Protein 1SFS (pdb70)

Solvent-accessible surface area: 9416 Å² total; per-residue (Å²): 79,47,6,0,0,3,3,48,76,39,1,63,70,129,9,3,50,18,0,109,79,83,14,12,80,0,71,0,1,0,0,33,4,14,114,14,104,158,88,5,73,11,11,72,140,110,1,6,103,69,1,110,114,35,64,4,63,0,0,2,4,8,10,29,22,158,92,0,50,20,85,67,82,0,47,83,5,0,143,56,0,19,100,37,0,157,144,14,29,5,54,132,102,32,0,0,0,0,12,2,57,54,172,19,43,10,47,7,42,1,0,19,0,0,5,80,20,0,151,108,36,18,8,39,3,0,0,15,0,9,12,88,120,56,74,4,15,77,6,0,25,77,2,14,99,186,52,91,84,0,6,73,42,0,0,0,2,0,2,8,67,103,92,26,42,38,94,53,178,135,30,40,174,53,79,27,22,56,7,116,43,70,33,31,23,19,0,1,6,0,0,94,105,9,165,90,2,77,3,22,0,0,6,0,30,177,126,0,44,106,52,0,54

B-factor: mean 16.83, std 9.06, range [6.14, 65.05]

Secondary structure (DSSP, 8-state):
-EEEEE-SS---HHHHHHHHHHT---SEEEEESS-BTTTBPBP-HHHHHHHHHTT-EEEEEE---S-B--HHHHHHHHHHHHHHHHHTTPPSS-EEEEE--TTS-B-HHHHHHHHHHHHHHTPEEEEEE-TTSTTHHHHHHHHHHH-THHHHH-EEEE---------GGGPPPP-----SS--EEEEEEEE---SSSS-EEEEE-GGGGGG--

Radius of gyration: 15.87 Å; Cα contacts (8 Å, |Δi|>4): 544; chains: 1; bounding box: 36×38×38 Å

CATH classification: 3.20.20.80

Nearest PDB structures (foldseek):
  1sfs-assembly1_A  TM=1.005E+00  e=4.641E-44  Geobacillus stearothermophilus
  4jx6-assembly3_D  TM=6.250E-01  e=1.375E-02  Rhizobium etli CFN 42
  4m6v-assembly1_C  TM=6.343E-01  e=4.233E-02  Rhizobium etli CFN 42
  3tw6-assembly1_A-2  TM=6.200E-01  e=6.636E-02  Rhizobium etli CFN 42
  5vz0-assembly1_D  TM=6.104E-01  e=7.854E-02  Lactococcus lactis

Foldseek 3Di:
DAKAWEFQEFDDVVQQVLCCPVFHHHQEYEAELPDDPPTHHHDALVSCVVQVVSNHFYAYEYEPDQAQDDQVVLLVSLVVQLVSCVNSPPDALAEYEYEDEQPHHHALNSLLNNQVNCVVVRYFYEYEYAQPGHDPLVRQVVNCVVPVVSQVGYEYAHADDAPADHGPVPDDDDDGDDRPDRHHHFKYQRHAQDPRHRITMMDGDPVNPSNTD

Organism: Geobacillus stearothermophilus (NCBI:txid1422)

InterPro domains:
  IPR015020 Rv2525c-like, glycoside hydrolase-like domain [PF08924] (54-192)
  IPR017853 Glycoside hydrolase superfamily [SSF51445] (29-238)

Structure (mmCIF, N/CA/C/O backbone):
data_1SFS
#
_entry.id   1SFS
#
_cell.length_a   41.319
_cell.length_b   70.090
_cell.length_c   74.157
_cell.angle_alpha   90.00
_cell.angle_beta   90.00
_cell.angle_gamma   90.00
#
_symmetry.space_group_name_H-M   'P 21 21 21'
#
loop_
_entity.id
_entity.type
_entity.pdbx_description
1 polymer 'Hypothetical protein'
2 non-polymer 'PHOSPHATE ION'
3 water water
#
loop_
_atom_site.group_PDB
_atom_site.id
_atom_site.type_symbol
_atom_site.label_atom_id
_atom_site.label_alt_id
_atom_site.label_comp_id
_atom_site.label_asym_id
_atom_site.label_entity_id
_atom_site.label_seq_id
_atom_site.pdbx_PDB_ins_code
_atom_site.Cartn_x
_atom_site.Cartn_y
_atom_site.Cartn_z
_atom_site.occupancy
_atom_site.B_iso_or_equiv
_atom_site.auth_seq_id
_atom_site.auth_comp_id
_atom_site.auth_asym_id
_atom_site.auth_atom_id
_atom_site.pdbx_PDB_model_num
ATOM 1 N N . GLY A 1 28 ? 43.382 33.607 22.850 1.00 38.80 4 GLY A N 1
ATOM 2 C CA . GLY A 1 28 ? 42.007 33.003 22.692 1.00 29.79 4 GLY A CA 1
ATOM 3 C C . GLY A 1 28 ? 41.580 32.259 23.942 1.00 26.90 4 GLY A C 1
ATOM 4 O O . GLY A 1 28 ? 42.345 31.575 24.609 1.00 33.84 4 GLY A O 1
ATOM 5 N N . ILE A 1 29 ? 40.335 32.347 24.328 1.00 18.22 5 ILE A N 1
ATOM 6 C CA . ILE A 1 29 ? 39.614 31.591 25.379 1.00 13.83 5 ILE A CA 1
ATOM 7 C C . ILE A 1 29 ? 39.127 30.340 24.708 1.00 10.18 5 ILE A C 1
ATOM 8 O O . ILE A 1 29 ? 38.617 30.393 23.603 1.00 12.22 5 ILE A O 1
ATOM 13 N N . TRP A 1 30 ? 39.196 29.196 25.341 1.00 9.96 6 TRP A N 1
ATOM 14 C CA . TRP A 1 30 ? 38.880 27.907 24.718 1.00 9.08 6 TRP A CA 1
ATOM 15 C C . TRP A 1 30 ? 37.520 27.420 25.129 1.00 8.83 6 TRP A C 1
ATOM 16 O O . TRP A 1 30 ? 37.115 27.570 26.298 1.00 9.66 6 TRP A O 1
ATOM 27 N N . GLY A 1 31 ? 36.831 26.801 24.188 1.00 7.84 7 GLY A N 1
ATOM 28 C CA . GLY A 1 31 ? 35.535 26.200 24.460 1.00 8.09 7 GLY A CA 1
ATOM 29 C C . GLY A 1 31 ? 35.185 25.157 23.439 1.00 7.48 7 GLY A C 1
ATOM 30 O O . GLY A 1 31 ? 36.015 24.767 22.631 1.00 8.48 7 GLY A O 1
ATOM 31 N N . VAL A 1 32 ? 33.941 24.671 23.548 1.00 7.46 8 VAL A N 1
ATOM 32 C CA . VAL A 1 32 ? 33.506 23.565 22.718 1.00 7.37 8 VAL A CA 1
ATOM 33 C C . VAL A 1 32 ? 32.084 23.825 22.230 1.00 6.87 8 VAL A C 1
ATOM 34 O O . VAL A 1 32 ? 31.472 24.826 22.604 1.00 7.55 8 VAL A O 1
ATOM 38 N N . ASP A 1 33 ? 31.558 22.955 21.398 1.00 7.08 9 ASP A N 1
ATOM 39 C CA . ASP A 1 33 ? 30.145 22.963 21.060 1.00 7.04 9 ASP A CA 1
ATOM 40 C C . ASP A 1 33 ? 29.730 21.497 20.814 1.00 7.40 9 ASP A C 1
ATOM 41 O O . ASP A 1 33 ? 30.572 20.651 20.493 1.00 8.46 9 ASP A O 1
ATOM 46 N N . SER A 1 34 ? 28.437 21.234 20.947 1.00 7.29 10 SER A N 1
ATOM 47 C CA . SER A 1 34 ? 27.936 19.897 20.693 1.00 7.87 10 SER A CA 1
ATOM 48 C C . SER A 1 34 ? 26.486 19.919 20.255 1.00 7.44 10 SER A C 1
ATOM 49 O O . SER A 1 34 ? 25.667 20.695 20.733 1.00 7.95 10 SER A O 1
ATOM 52 N N . ALA A 1 35 ? 26.165 18.960 19.383 1.00 8.48 11 ALA A N 1
ATOM 53 C CA . ALA A 1 35 ? 24.799 18.701 18.995 1.00 8.84 11 ALA A CA 1
ATOM 54 C C . ALA A 1 35 ? 23.951 18.177 20.152 1.00 8.65 11 ALA A C 1
ATOM 55 O O . ALA A 1 35 ? 22.783 18.468 20.263 1.00 10.73 11 ALA A O 1
ATOM 57 N N . GLN A 1 36 ? 24.575 17.380 21.021 1.00 9.98 12 GLN A N 1
ATOM 58 C CA . GLN A 1 36 ? 23.840 16.740 22.117 1.00 10.67 12 GLN A CA 1
ATOM 59 C C . GLN A 1 36 ? 23.922 17.583 23.390 1.00 10.17 12 GLN A C 1
ATOM 60 O O . GLN A 1 36 ? 24.766 18.447 23.595 1.00 10.08 12 GLN A O 1
ATOM 66 N N . VAL A 1 37 ? 22.969 17.282 24.285 1.00 10.49 13 VAL A N 1
ATOM 67 C CA . VAL A 1 37 ? 22.860 17.878 25.604 1.00 10.22 13 VAL A CA 1
ATOM 68 C C . VAL A 1 37 ? 24.140 17.707 26.422 1.00 10.23 13 VAL A C 1
ATOM 69 O O . VAL A 1 37 ? 24.743 16.603 26.441 1.00 11.53 13 VAL A O 1
ATOM 73 N N . VAL A 1 38 ? 24.466 18.757 27.152 1.00 10.16 14 VAL A N 1
ATOM 74 C CA . VAL A 1 38 ? 25.568 18.682 28.106 1.00 10.21 14 VAL A CA 1
ATOM 75 C C . VAL A 1 38 ? 25.050 18.013 29.363 1.00 11.14 14 VAL A C 1
ATOM 76 O O . VAL A 1 38 ? 24.507 18.673 30.231 1.00 15.77 14 VAL A O 1
ATOM 80 N N . THR A 1 39 ? 25.249 16.747 29.499 1.00 9.82 15 THR A N 1
ATOM 81 C CA . THR A 1 39 ? 25.068 16.024 30.749 1.00 9.54 15 THR A CA 1
ATOM 82 C C . THR A 1 39 ? 26.325 16.167 31.560 1.00 9.57 15 THR A C 1
ATOM 83 O O . THR A 1 39 ? 27.394 16.559 31.072 1.00 10.12 15 THR A O 1
ATOM 87 N N . ASP A 1 40 ? 26.249 15.792 32.836 1.00 10.35 16 ASP A N 1
ATOM 88 C CA . ASP A 1 40 ? 27.474 15.780 33.639 1.00 10.84 16 ASP A CA 1
ATOM 89 C C . ASP A 1 40 ? 28.506 14.863 33.042 1.00 10.13 16 ASP A C 1
ATOM 90 O O . ASP A 1 40 ? 29.697 15.169 33.021 1.00 11.46 16 ASP A O 1
ATOM 95 N N A GLN A 1 41 ? 28.126 13.692 32.502 0.39 9.92 17 GLN A N 1
ATOM 96 N N B GLN A 1 41 ? 28.034 13.723 32.516 0.61 9.80 17 GLN A N 1
ATOM 97 C CA A GLN A 1 41 ? 29.171 12.847 31.903 0.39 10.25 17 GLN A CA 1
ATOM 98 C CA B GLN A 1 41 ? 28.943 12.762 31.864 0.61 10.14 17 GLN A CA 1
ATOM 99 C C A GLN A 1 41 ? 29.824 13.500 30.690 0.39 10.27 17 GLN A C 1
ATOM 100 C C B GLN A 1 41 ? 29.699 13.395 30.701 0.61 10.23 17 GLN A C 1
ATOM 101 O O A GLN A 1 41 ? 31.039 13.399 30.513 0.39 11.42 17 GLN A O 1
ATOM 102 O O B GLN A 1 41 ? 30.922 13.216 30.639 0.61 11.46 17 GLN A O 1
ATOM 113 N N . LEU A 1 42 ? 29.028 14.145 29.840 1.00 9.88 18 LEU A N 1
ATOM 114 C CA . LEU A 1 42 ? 29.689 14.758 28.697 1.00 10.01 18 LEU A CA 1
ATOM 115 C C . LEU A 1 42 ? 30.610 15.865 29.178 1.00 9.65 18 LEU A C 1
ATOM 116 O O . LEU A 1 42 ? 31.717 16.016 28.664 1.00 10.87 18 LEU A O 1
ATOM 121 N N . PHE A 1 43 ? 30.182 16.682 30.138 1.00 9.35 19 PHE A N 1
ATOM 122 C CA . PHE A 1 43 ? 31.076 17.723 30.690 1.00 9.79 19 PHE A CA 1
ATOM 123 C C . PHE A 1 43 ? 32.305 17.102 31.234 1.00 9.87 19 PHE A C 1
ATOM 124 O O . PHE A 1 43 ? 33.424 17.625 30.977 1.00 11.20 19 PHE A O 1
ATOM 132 N N . GLN A 1 44 ? 32.182 16.073 32.031 1.00 10.98 20 GLN A N 1
ATOM 133 C CA . GLN A 1 44 ? 33.392 15.456 32.616 1.00 12.64 20 GLN A CA 1
ATOM 134 C C . GLN A 1 44 ? 34.274 14.853 31.564 1.00 13.16 20 GLN A C 1
ATOM 135 O O . GLN A 1 44 ? 35.512 14.900 31.736 1.00 15.31 20 GLN A O 1
ATOM 141 N N . CYS A 1 45 ? 33.725 14.286 30.497 1.00 12.95 21 CYS A N 1
ATOM 142 C CA . CYS A 1 45 ? 34.548 13.802 29.388 1.00 14.37 21 CYS A CA 1
ATOM 143 C C . CYS A 1 45 ? 35.410 14.922 28.873 1.00 12.84 21 CYS A C 1
ATOM 144 O O . CYS A 1 45 ? 36.628 14.799 28.723 1.00 14.99 21 CYS A O 1
ATOM 147 N N . VAL A 1 46 ? 34.782 16.032 28.556 1.00 11.87 22 VAL A N 1
ATOM 148 C CA . VAL A 1 46 ? 35.545 17.165 28.024 1.00 11.68 22 VAL A CA 1
ATOM 149 C C . VAL A 1 46 ? 36.599 17.661 29.013 1.00 12.49 22 VAL A C 1
ATOM 150 O O . VAL A 1 46 ? 37.745 17.856 28.686 1.00 13.73 22 VAL A O 1
ATOM 154 N N . ARG A 1 47 ? 36.155 17.885 30.256 1.00 12.72 23 ARG A N 1
ATOM 155 C CA . ARG A 1 47 ? 36.974 18.490 31.299 1.00 14.40 23 ARG A CA 1
ATOM 156 C C . ARG A 1 47 ? 38.221 17.650 31.454 1.00 16.49 23 ARG A C 1
ATOM 157 O O . ARG A 1 47 ? 39.341 18.230 31.560 1.00 19.38 23 ARG A O 1
ATOM 165 N N . THR A 1 48 ? 38.145 16.347 31.488 1.00 17.81 24 THR A N 1
ATOM 166 C CA . THR A 1 48 ? 39.257 15.482 31.804 1.00 23.46 24 THR A CA 1
ATOM 167 C C . THR A 1 48 ? 40.024 15.050 30.555 1.00 22.52 24 THR A C 1
ATOM 168 O O . THR A 1 48 ? 41.235 14.756 30.635 1.00 27.46 24 THR A O 1
ATOM 172 N N A GLU A 1 49 ? 39.398 15.031 29.389 0.48 20.27 25 GLU A N 1
ATOM 173 N N B GLU A 1 49 ? 39.389 14.951 29.386 0.52 20.06 25 GLU A N 1
ATOM 174 C CA A GLU A 1 49 ? 40.161 14.535 28.232 0.48 20.18 25 GLU A CA 1
ATOM 175 C CA B GLU A 1 49 ? 40.025 14.494 28.161 0.52 20.00 25 GLU A CA 1
ATOM 176 C C A GLU A 1 49 ? 40.621 15.660 27.313 0.48 18.67 25 GLU A C 1
ATOM 177 C C B GLU A 1 49 ? 40.522 15.620 27.232 0.52 18.35 25 GLU A C 1
ATOM 178 O O A GLU A 1 49 ? 41.604 15.548 26.550 0.48 23.24 25 GLU A O 1
ATOM 179 O O B GLU A 1 49 ? 41.403 15.343 26.386 0.52 19.45 25 GLU A O 1
ATOM 190 N N . LEU A 1 50 ? 39.968 16.811 27.352 1.00 15.23 26 LEU A N 1
ATOM 191 C CA . LEU A 1 50 ? 40.328 17.905 26.434 1.00 13.97 26 LEU A CA 1
ATOM 192 C C . LEU A 1 50 ? 40.737 19.143 27.191 1.00 13.08 26 LEU A C 1
ATOM 193 O O . LEU A 1 50 ? 41.771 19.758 26.820 1.00 13.82 26 LEU A O 1
ATOM 198 N N . GLY A 1 51 ? 39.985 19.582 28.153 1.00 13.32 27 GLY A N 1
ATOM 199 C CA . GLY A 1 51 ? 40.273 20.784 28.841 1.00 13.21 27 GLY A CA 1
ATOM 200 C C . GLY A 1 51 ? 39.015 21.392 29.452 1.00 11.80 27 GLY A C 1
ATOM 201 O O . GLY A 1 51 ? 37.930 20.858 29.361 1.00 13.19 27 GLY A O 1
ATOM 202 N N . TYR A 1 52 ? 39.176 22.536 30.094 1.00 12.48 28 TYR A N 1
ATOM 203 C CA . TYR A 1 52 ? 38.062 23.147 30.793 1.00 11.57 28 TYR A CA 1
ATOM 204 C C . TYR A 1 52 ? 37.402 24.176 29.874 1.00 10.68 28 TYR A C 1
ATOM 205 O O . TYR A 1 52 ? 37.990 25.215 29.607 1.00 12.24 28 TYR A O 1
ATOM 214 N N . PRO A 1 53 ? 36.206 23.908 29.356 1.00 10.55 29 PRO A N 1
ATOM 215 C CA . PRO A 1 53 ? 35.635 24.857 28.391 1.00 9.87 29 PRO A CA 1
ATOM 216 C C . PRO A 1 53 ? 35.151 26.088 29.105 1.00 10.01 29 PRO A C 1
ATOM 217 O O . PRO A 1 53 ? 34.491 25.987 30.152 1.00 12.28 29 PRO A O 1
ATOM 221 N N . LYS A 1 54 ? 35.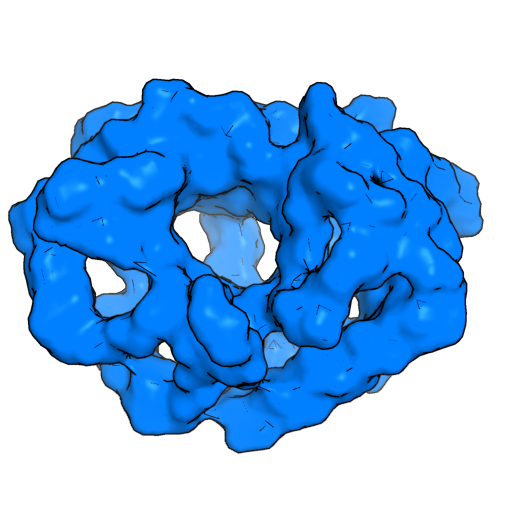370 27.265 28.537 1.00 9.54 30 LYS A N 1
ATOM 222 C CA . LYS A 1 54 ? 34.840 28.495 29.096 1.00 9.97 30 LYS A CA 1
ATOM 223 C C . LYS A 1 54 ? 33.453 28.807 28.531 1.00 8.74 30 LYS A C 1
ATOM 224 O O . LYS A 1 54 ? 32.700 29.593 29.135 1.00 9.42 30 LYS A O 1
ATOM 230 N N . PHE A 1 55 ? 33.110 28.189 27.420 1.00 8.14 31 PHE A N 1
ATOM 231 C CA . PHE A 1 55 ? 31.838 28.356 26.768 1.00 7.67 31 PHE A CA 1
ATOM 232 C C . PHE A 1 55 ? 31.509 27.062 26.051 1.00 7.11 31 PHE A C 1
ATOM 233 O O . PHE A 1 55 ? 32.415 26.278 25.736 1.00 7.87 31 PHE A O 1
ATOM 241 N N . TRP A 1 56 ? 30.215 26.871 25.808 1.00 7.15 32 TRP A N 1
ATOM 242 C CA . TRP A 1 56 ? 29.733 25.620 25.206 1.00 6.74 32 TRP A CA 1
ATOM 243 C C . TRP A 1 56 ? 28.620 25.975 24.245 1.00 6.84 32 TRP A C 1
ATOM 244 O O . TRP A 1 56 ? 27.547 26.442 24.666 1.00 7.83 32 TRP A O 1
ATOM 255 N N . GLY A 1 57 ? 28.834 25.783 22.955 1.00 6.72 33 GLY A N 1
ATOM 256 C CA . GLY A 1 57 ? 27.834 26.031 21.934 1.00 6.89 33 GLY A CA 1
ATOM 257 C C . GLY A 1 57 ? 26.756 24.941 21.961 1.00 6.50 33 GLY A C 1
ATOM 258 O O . GLY A 1 57 ? 27.068 23.760 21.949 1.00 7.24 33 GLY A O 1
ATOM 259 N N . ARG A 1 58 ? 25.520 25.385 22.001 1.00 6.89 34 ARG A N 1
ATOM 260 C CA . ARG A 1 58 ? 24.370 24.510 22.094 1.00 6.72 34 ARG A CA 1
ATOM 261 C C . ARG A 1 58 ? 23.215 25.090 21.316 1.00 7.49 34 ARG A C 1
ATOM 262 O O . ARG A 1 58 ? 23.121 26.292 21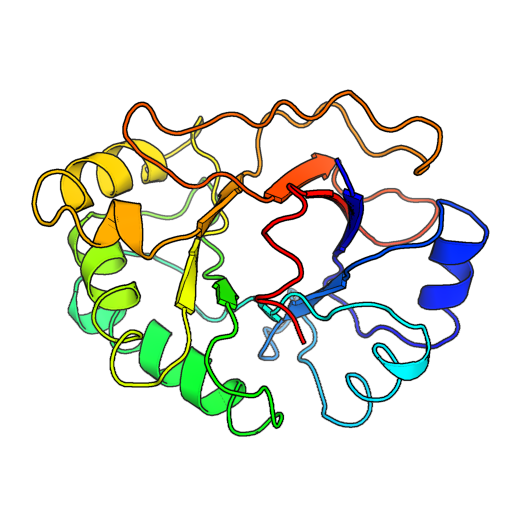.081 1.00 8.74 34 ARG A O 1
ATOM 270 N N . TYR A 1 59 ? 22.293 24.216 20.922 1.00 7.72 35 TYR A N 1
ATOM 271 C CA . TYR A 1 59 ? 21.209 24.569 20.002 1.00 8.28 35 TYR A CA 1
ATOM 272 C C . TYR A 1 59 ? 19.956 24.958 20.724 1.00 8.02 35 TYR A C 1
ATOM 273 O O . TYR A 1 59 ? 19.506 24.328 21.686 1.00 10.03 35 TYR A O 1
ATOM 282 N N . LEU A 1 60 ? 19.290 26.003 20.225 1.00 9.16 36 LEU A N 1
ATOM 283 C CA . LEU A 1 60 ? 18.063 26.539 20.788 1.00 9.76 36 LEU A CA 1
ATOM 284 C C . LEU A 1 60 ? 16.861 25.619 20.613 1.00 12.21 36 LEU A C 1
ATOM 285 O O . LEU A 1 60 ? 15.909 25.752 21.409 1.00 16.85 36 LEU A O 1
ATOM 290 N N . SER A 1 61 ? 16.873 24.788 19.597 1.00 12.44 37 SER A N 1
ATOM 291 C CA . SER A 1 61 ? 15.715 23.919 19.328 1.00 13.91 37 SER A CA 1
ATOM 292 C C . SER A 1 61 ? 16.202 22.600 18.745 1.00 13.61 37 SER A C 1
ATOM 293 O O . SER A 1 61 ? 17.361 22.403 18.319 1.00 14.87 37 SER A O 1
ATOM 296 N N . GLU A 1 62 ? 15.293 21.644 18.807 1.00 15.19 38 GLU A N 1
ATOM 297 C CA . GLU A 1 62 ? 15.475 20.267 18.366 1.00 14.82 38 GLU A CA 1
ATOM 298 C C . GLU A 1 62 ? 15.358 20.191 16.859 1.00 15.77 38 GLU A C 1
ATOM 299 O O . GLU A 1 62 ? 14.334 20.611 16.305 1.00 19.91 38 GLU A O 1
ATOM 305 N N . VAL A 1 63 ? 16.320 19.599 16.170 1.00 16.10 39 VAL A N 1
ATOM 306 C CA . VAL A 1 63 ? 16.228 19.309 14.755 1.00 18.02 39 VAL A CA 1
ATOM 307 C C . VAL A 1 63 ? 16.481 17.828 14.616 1.00 20.45 39 VAL A C 1
ATOM 308 O O . VAL A 1 63 ? 17.595 17.359 14.929 1.00 19.79 39 VAL A O 1
ATOM 312 N N . PRO A 1 64 ? 15.538 17.004 14.220 1.00 25.57 40 PRO A N 1
ATOM 313 C CA . PRO A 1 64 ? 15.753 15.558 14.126 1.00 30.72 40 PRO A CA 1
ATOM 314 C C . PRO A 1 64 ? 16.976 15.215 13.273 1.00 32.40 40 PRO A C 1
ATOM 315 O O . PRO A 1 64 ? 17.217 15.883 12.251 1.00 34.66 40 PRO A O 1
ATOM 319 N N . ASN A 1 65 ? 17.748 14.255 13.763 1.00 34.75 41 ASN A N 1
ATOM 320 C CA . ASN A 1 65 ? 18.949 13.774 13.106 1.00 37.64 41 ASN A CA 1
ATOM 321 C C . ASN A 1 65 ? 20.057 14.801 13.090 1.00 33.67 41 ASN A C 1
ATOM 322 O O . ASN A 1 65 ? 21.015 14.633 12.311 1.00 42.82 41 ASN A O 1
ATOM 327 N N . VAL A 1 66 ? 19.915 15.862 13.891 1.00 27.49 42 VAL A N 1
ATOM 328 C CA . VAL A 1 66 ? 20.864 16.974 13.728 1.00 22.31 42 VAL A CA 1
ATOM 329 C C . VAL A 1 66 ? 21.230 17.596 15.078 1.00 16.05 42 VAL A C 1
ATOM 330 O O . VAL A 1 66 ? 22.431 17.694 15.372 1.00 19.01 42 VAL A O 1
ATOM 334 N N . SER A 1 67 ? 20.288 18.015 15.891 1.00 13.71 43 SER A N 1
ATOM 335 C CA . SER A 1 67 ? 20.638 18.690 17.144 1.00 12.01 43 SER A CA 1
ATOM 336 C C . SER A 1 67 ? 19.587 18.403 18.190 1.00 10.48 43 SER A C 1
ATOM 337 O O . SER A 1 67 ? 18.396 18.313 17.877 1.00 12.50 43 SER A O 1
ATOM 340 N N . GLU A 1 68 ? 20.043 18.347 19.412 1.00 10.26 44 GLU A N 1
ATOM 341 C CA . GLU A 1 68 ? 19.196 18.292 20.596 1.00 9.49 44 GLU A CA 1
ATOM 342 C C . GLU A 1 68 ? 19.048 19.680 21.143 1.00 9.45 44 GLU A C 1
ATOM 343 O O . GLU A 1 68 ? 20.037 20.407 21.348 1.00 10.45 44 GLU A O 1
ATOM 349 N N . GLY A 1 69 ? 17.818 20.110 21.417 1.00 10.19 45 GLY A N 1
ATOM 350 C CA . GLY A 1 69 ? 17.607 21.421 21.944 1.00 10.21 45 GLY A CA 1
ATOM 351 C C . GLY A 1 69 ? 18.001 21.596 23.388 1.00 9.37 45 GLY A C 1
ATOM 352 O O . GLY A 1 69 ? 17.941 20.693 24.223 1.00 11.92 45 GLY A O 1
ATOM 353 N N . LEU A 1 70 ? 18.305 22.825 23.758 1.00 8.87 46 LEU A N 1
ATOM 354 C CA . LEU A 1 70 ? 18.510 23.244 25.115 1.00 9.11 46 LEU A CA 1
ATOM 355 C C . LEU A 1 70 ? 17.261 23.106 25.969 1.00 9.37 46 LEU A C 1
ATOM 356 O O . LEU A 1 70 ? 16.168 23.153 25.426 1.00 11.49 46 LEU A O 1
ATOM 361 N N . THR A 1 71 ? 17.443 22.953 27.252 1.00 9.89 47 THR A N 1
ATOM 362 C CA . THR A 1 71 ? 16.389 23.054 28.242 1.00 10.02 47 THR A CA 1
ATOM 363 C C . THR A 1 71 ? 16.883 23.968 29.346 1.00 9.98 47 THR A C 1
ATOM 364 O O . THR A 1 71 ? 18.086 24.185 29.524 1.00 9.67 47 THR A O 1
ATOM 368 N N . ARG A 1 72 ? 15.950 24.451 30.158 1.00 10.56 48 ARG A N 1
ATOM 369 C CA . ARG A 1 72 ? 16.335 25.215 31.326 1.00 10.75 48 ARG A CA 1
ATOM 370 C C . ARG A 1 72 ? 17.199 24.393 32.253 1.00 10.70 48 ARG A C 1
ATOM 371 O O . ARG A 1 72 ? 18.187 24.910 32.810 1.00 11.33 48 ARG A O 1
ATOM 379 N N A ASP A 1 73 ? 16.895 23.123 32.501 0.59 10.80 49 ASP A N 1
ATOM 380 N N B ASP A 1 73 ? 16.860 23.124 32.448 0.41 10.91 49 ASP A N 1
ATOM 381 C CA A ASP A 1 73 ? 17.685 22.256 33.375 0.59 11.10 49 ASP A CA 1
ATOM 382 C CA B ASP A 1 73 ? 17.648 22.291 33.348 0.41 11.10 49 ASP A CA 1
ATOM 383 C C A ASP A 1 73 ? 19.138 22.134 32.879 0.59 10.39 49 ASP A C 1
ATOM 384 C C B ASP A 1 73 ? 19.104 22.169 32.868 0.41 10.24 49 ASP A C 1
ATOM 385 O O A ASP A 1 73 ? 20.115 22.185 33.621 0.59 10.77 49 ASP A O 1
ATOM 386 O O B ASP A 1 73 ? 20.005 22.259 33.706 0.41 11.38 49 ASP A O 1
ATOM 395 N N . GLU A 1 74 ? 19.284 21.983 31.553 1.00 10.28 50 GLU A N 1
ATOM 396 C CA . GLU A 1 74 ? 20.620 21.915 31.013 1.00 9.86 50 GLU A CA 1
ATOM 397 C C . GLU A 1 74 ? 21.361 23.245 31.202 1.00 8.94 50 GLU A C 1
ATOM 398 O O . GLU A 1 74 ? 22.554 23.213 31.529 1.00 10.09 50 GLU A O 1
ATOM 404 N N . ILE A 1 75 ? 20.710 24.369 30.980 1.00 9.06 51 ILE A N 1
ATOM 405 C CA . ILE A 1 75 ? 21.394 25.639 31.201 1.00 8.98 51 ILE A CA 1
ATOM 406 C C . ILE A 1 75 ? 21.871 25.784 32.633 1.00 9.66 51 ILE A C 1
ATOM 407 O O . ILE A 1 75 ? 22.987 26.236 32.866 1.00 10.14 51 ILE A O 1
ATOM 412 N N . VAL A 1 76 ? 21.023 25.401 33.597 1.00 9.97 52 VAL A N 1
ATOM 413 C CA . VAL A 1 76 ? 21.412 25.449 34.985 1.00 11.57 52 VAL A CA 1
ATOM 414 C C . VAL A 1 76 ? 22.666 24.630 35.192 1.00 10.32 52 VAL A C 1
ATOM 415 O O . VAL A 1 76 ? 23.628 25.054 35.880 1.00 11.95 52 VAL A O 1
ATOM 419 N N A ARG A 1 77 ? 22.716 23.430 34.638 0.71 10.81 53 ARG A N 1
ATOM 420 N N B ARG A 1 77 ? 22.685 23.440 34.596 0.29 11.00 53 ARG A N 1
ATOM 421 C CA A ARG A 1 77 ? 23.929 22.653 34.862 0.71 10.51 53 ARG A CA 1
ATOM 422 C CA B ARG A 1 77 ? 23.732 22.436 34.601 0.29 11.15 53 ARG A CA 1
ATOM 423 C C A ARG A 1 77 ? 25.174 23.284 34.235 0.71 9.12 53 ARG A C 1
ATOM 424 C C B ARG A 1 77 ? 25.052 22.988 34.047 0.29 10.56 53 ARG A C 1
ATOM 425 O O A ARG A 1 77 ? 26.240 23.351 34.848 0.71 9.54 53 ARG A O 1
ATOM 426 O O B ARG A 1 77 ? 26.114 22.724 34.613 0.29 10.96 53 ARG A O 1
ATOM 441 N N . ILE A 1 78 ? 25.035 23.747 32.952 1.00 9.18 54 ILE A N 1
ATOM 442 C CA . ILE A 1 78 ? 26.195 24.338 32.322 1.00 8.77 54 ILE A CA 1
ATOM 443 C C . ILE A 1 78 ? 26.731 25.488 33.167 1.00 9.07 54 ILE A C 1
ATOM 444 O O . ILE A 1 78 ? 27.928 25.601 33.412 1.00 9.69 54 ILE A O 1
ATOM 449 N N . ARG A 1 79 ? 25.829 26.357 33.607 1.00 9.18 55 ARG A N 1
ATOM 450 C CA . ARG A 1 79 ? 26.246 27.498 34.409 1.00 10.03 55 ARG A CA 1
ATOM 451 C C . ARG A 1 79 ? 26.816 27.058 35.730 1.00 9.57 55 ARG A C 1
ATOM 452 O O . ARG A 1 79 ? 27.684 27.749 36.288 1.00 10.76 55 ARG A O 1
ATOM 460 N N . ASN A 1 80 ? 26.385 25.928 36.286 1.00 10.16 56 ASN A N 1
ATOM 461 C CA . ASN A 1 80 ? 26.937 25.399 37.537 1.00 10.49 56 ASN A CA 1
ATOM 462 C C . ASN A 1 80 ? 28.398 25.101 37.407 1.00 9.18 56 ASN A C 1
ATOM 463 O O . ASN A 1 80 ? 29.125 25.150 38.417 1.00 10.76 56 ASN A O 1
ATOM 468 N N . TYR A 1 81 ? 28.908 24.796 36.214 1.00 8.90 57 TYR A N 1
ATOM 469 C CA . TYR A 1 81 ? 30.325 24.574 35.979 1.00 9.05 57 TYR A CA 1
ATOM 470 C C . TYR A 1 81 ? 31.115 25.841 35.702 1.00 9.32 57 TYR A C 1
ATOM 471 O O . TYR A 1 81 ? 32.306 25.792 35.420 1.00 10.54 57 TYR A O 1
ATOM 480 N N . GLY A 1 82 ? 30.433 27.001 35.743 1.00 9.65 58 GLY A N 1
ATOM 481 C CA . GLY A 1 82 ? 31.144 28.232 35.391 1.00 10.45 58 GLY A CA 1
ATOM 482 C C . GLY A 1 82 ? 31.385 28.381 33.893 1.00 10.46 58 GLY A C 1
ATOM 483 O O . GLY A 1 82 ? 32.335 29.098 33.483 1.00 12.76 58 GLY A O 1
ATOM 484 N N . VAL A 1 83 ? 30.570 27.685 33.093 1.00 8.94 59 VAL A N 1
ATOM 485 C CA . VAL A 1 83 ? 30.668 27.694 31.639 1.00 8.78 59 VAL A CA 1
ATOM 486 C C . VAL A 1 83 ? 29.539 28.560 31.088 1.00 8.71 59 VAL A C 1
ATOM 487 O O . VAL A 1 83 ? 28.409 28.518 31.583 1.00 10.14 59 VAL A O 1
ATOM 491 N N A LYS A 1 84 ? 29.848 29.342 30.058 0.61 8.72 60 LYS A N 1
ATOM 492 N N B LYS A 1 84 ? 29.834 29.354 30.060 0.39 8.80 60 LYS A N 1
ATOM 493 C CA A LYS A 1 84 ? 28.879 30.166 29.360 0.61 8.75 60 LYS A CA 1
ATOM 494 C CA B LYS A 1 84 ? 28.739 30.143 29.494 0.39 9.51 60 LYS A CA 1
ATOM 495 C C A LYS A 1 84 ? 28.173 29.378 28.253 0.61 7.91 60 LYS A C 1
ATOM 496 C C B LYS A 1 84 ? 28.175 29.435 28.267 0.39 8.51 60 LYS A C 1
ATOM 497 O O A LYS A 1 84 ? 28.844 28.646 27.518 0.61 11.15 60 LYS A O 1
ATOM 498 O O B LYS A 1 84 ? 28.855 28.796 27.466 0.39 10.53 60 LYS A O 1
ATOM 509 N N . VAL A 1 85 ? 26.868 29.548 28.114 1.00 8.69 61 VAL A N 1
ATOM 510 C CA . VAL A 1 85 ? 26.136 28.962 27.009 1.00 8.53 61 VAL A CA 1
ATOM 511 C C . VAL A 1 85 ? 26.283 29.847 25.768 1.00 8.43 61 VAL A C 1
ATOM 512 O O . VAL A 1 85 ? 26.075 31.062 25.871 1.00 9.70 61 VAL A O 1
ATOM 516 N N A LEU A 1 86 ? 26.712 29.210 24.688 0.38 7.75 62 LEU A N 1
ATOM 517 N N B LEU A 1 86 ? 26.608 29.275 24.624 0.62 8.05 62 LEU A N 1
ATOM 518 C CA A LEU A 1 86 ? 26.727 29.913 23.410 0.38 8.54 62 LEU A CA 1
ATOM 519 C CA B LEU A 1 86 ? 26.760 29.951 23.328 0.62 8.43 62 LEU A CA 1
ATOM 520 C C A LEU A 1 86 ? 25.473 29.396 22.651 0.38 7.54 62 LEU A C 1
ATOM 521 C C B LEU A 1 86 ? 25.598 29.478 22.435 0.62 7.16 62 LEU A C 1
ATOM 522 O O A LEU A 1 86 ? 25.472 28.230 22.240 0.38 6.96 62 LEU A O 1
ATOM 523 O O B LEU A 1 86 ? 25.686 28.386 21.848 0.62 7.52 62 LEU A O 1
ATOM 532 N N . PRO A 1 87 ? 24.459 30.208 22.392 1.00 8.31 63 PRO A N 1
ATOM 533 C CA . PRO A 1 87 ? 23.261 29.670 21.758 1.00 8.28 63 PRO A CA 1
ATOM 534 C C . PRO A 1 87 ? 23.240 29.756 20.267 1.00 7.62 63 PRO A C 1
ATOM 535 O O . PRO A 1 87 ? 23.631 30.793 19.712 1.00 8.99 63 PRO A O 1
ATOM 539 N N . ILE A 1 88 ? 22.775 28.711 19.604 1.00 8.13 64 ILE A N 1
ATOM 540 C CA . ILE A 1 88 ? 22.762 28.578 18.170 1.00 7.96 64 ILE A CA 1
ATOM 541 C C . ILE A 1 88 ? 21.364 28.253 17.693 1.00 7.64 64 ILE A C 1
ATOM 542 O O . ILE A 1 88 ? 20.724 27.349 18.223 1.00 8.86 64 ILE A O 1
ATOM 547 N N A TYR A 1 89 ? 20.892 28.978 16.681 0.42 8.07 65 TYR A N 1
ATOM 548 N N B TYR A 1 89 ? 20.869 28.975 16.703 0.58 7.96 65 TYR A N 1
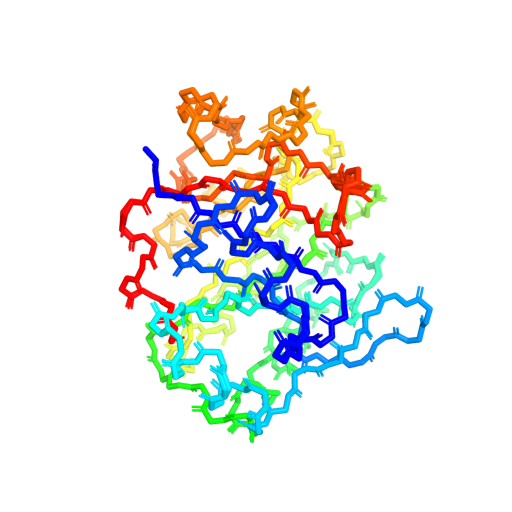ATOM 549 C CA A TYR A 1 89 ? 19.649 28.647 15.991 0.42 8.49 65 TYR A CA 1
ATOM 550 C CA B TYR A 1 89 ? 19.599 28.694 16.036 0.58 8.38 65 TYR A CA 1
ATOM 551 C C A TYR A 1 89 ? 19.989 27.950 14.675 0.42 7.94 65 TYR A C 1
ATOM 552 C C B TYR A 1 89 ? 19.863 28.008 14.701 0.58 8.24 65 TYR A C 1
ATOM 553 O O A TYR A 1 89 ? 20.762 28.437 13.855 0.42 8.76 65 TYR A O 1
ATOM 554 O O B TYR A 1 89 ? 20.515 28.651 13.871 0.58 8.04 65 TYR A O 1
ATOM 571 N N . ASN A 1 90 ? 19.369 26.782 14.491 1.00 9.30 66 ASN A N 1
ATOM 572 C CA . ASN A 1 90 ? 19.682 25.994 13.307 1.00 9.75 66 ASN A CA 1
ATOM 573 C C . ASN A 1 90 ? 18.470 25.359 12.661 1.00 10.98 66 ASN A C 1
ATOM 574 O O . ASN A 1 90 ? 18.631 24.417 11.886 1.00 13.11 66 ASN A O 1
ATOM 579 N N A ALA A 1 91 ? 17.295 25.911 12.950 0.66 11.75 67 ALA A N 1
ATOM 580 N N B ALA A 1 91 ? 17.262 25.859 12.915 0.34 11.97 67 ALA A N 1
ATOM 581 C CA A ALA A 1 91 ? 16.056 25.300 12.406 0.66 13.80 67 ALA A CA 1
ATOM 582 C CA B ALA A 1 91 ? 16.095 25.188 12.325 0.34 13.42 67 ALA A CA 1
ATOM 583 C C A ALA A 1 91 ? 15.650 25.971 11.106 0.66 14.77 67 ALA A C 1
ATOM 584 C C B ALA A 1 91 ? 15.956 25.449 10.832 0.34 13.45 67 ALA A C 1
ATOM 585 O O A ALA A 1 91 ? 14.545 26.411 10.843 0.66 17.21 67 ALA A O 1
ATOM 586 O O B ALA A 1 91 ? 15.311 24.637 10.182 0.34 15.71 67 ALA A O 1
ATOM 589 N N A PHE A 1 92 ? 16.618 26.009 10.217 0.66 14.04 68 PHE A N 1
ATOM 590 N N B PHE A 1 92 ? 16.494 26.496 10.254 0.34 14.78 68 PHE A N 1
ATOM 591 C CA A PHE A 1 92 ? 16.421 26.582 8.898 0.66 15.11 68 PHE A CA 1
ATOM 592 C CA B PHE A 1 92 ? 16.368 26.740 8.814 0.34 15.45 68 PHE A CA 1
ATOM 593 C C A PHE A 1 92 ? 17.494 25.952 8.000 0.66 15.19 68 PHE A C 1
ATOM 594 C C B PHE A 1 92 ? 17.386 25.955 7.995 0.34 15.64 68 PHE A C 1
ATOM 595 O O A PHE A 1 92 ? 18.607 25.656 8.518 0.66 16.76 68 PHE A O 1
ATOM 596 O O B PHE A 1 92 ? 18.422 25.508 8.530 0.34 14.77 68 PHE A O 1
ATOM 611 N N A ARG A 1 93 ? 17.160 25.818 6.740 0.31 16.49 69 ARG A N 1
ATOM 612 N N B ARG A 1 93 ? 17.173 25.798 6.690 0.69 16.51 69 ARG A N 1
ATOM 613 C CA A ARG A 1 93 ? 17.781 25.066 5.673 0.31 17.95 69 ARG A CA 1
ATOM 614 C CA B ARG A 1 93 ? 18.122 25.098 5.814 0.69 17.34 69 ARG A CA 1
ATOM 615 C C A ARG A 1 93 ? 18.361 25.891 4.531 0.31 16.20 69 ARG A C 1
ATOM 616 C C B ARG A 1 93 ? 18.630 25.938 4.651 0.69 15.80 69 ARG A C 1
ATOM 617 O O A ARG A 1 93 ? 19.044 25.370 3.645 0.31 16.34 69 ARG A O 1
ATOM 618 O O B ARG A 1 93 ? 19.441 25.492 3.829 0.69 17.27 69 ARG A O 1
ATOM 633 N N A GLU A 1 94 ? 18.082 27.173 4.546 0.46 15.58 70 GLU A N 1
ATOM 634 N N B GLU A 1 94 ? 18.173 27.164 4.538 0.54 15.66 70 GLU A N 1
ATOM 635 C CA A GLU A 1 94 ? 18.393 28.175 3.549 0.46 14.33 70 GLU A CA 1
ATOM 636 C CA B GLU A 1 94 ? 18.624 28.148 3.579 0.54 13.48 70 GLU A CA 1
ATOM 637 C C A GLU A 1 94 ? 18.457 29.534 4.213 0.46 12.34 70 GLU A C 1
ATOM 638 C C B GLU A 1 94 ? 18.500 29.511 4.239 0.54 12.50 70 GLU A C 1
ATOM 639 O O A GLU A 1 94 ? 17.717 29.751 5.166 0.46 15.00 70 GLU A O 1
ATOM 640 O O B GLU A 1 94 ? 17.710 29.678 5.156 0.54 14.01 70 GLU A O 1
ATOM 651 N N . ALA A 1 95 ? 19.296 30.440 3.726 1.00 12.23 71 ALA A N 1
ATOM 652 C CA . ALA A 1 95 ? 19.425 31.760 4.320 1.00 11.61 71 ALA A CA 1
ATOM 653 C C . ALA A 1 95 ? 19.251 32.848 3.235 1.00 11.04 71 ALA A C 1
ATOM 654 O O . ALA A 1 95 ? 20.117 33.723 3.070 1.00 10.93 71 ALA A O 1
ATOM 656 N N A VAL A 1 96 ? 18.129 32.782 2.532 0.63 11.94 72 VAL A N 1
ATOM 657 N N B VAL A 1 96 ? 18.157 32.781 2.478 0.37 11.76 72 VAL A N 1
ATOM 658 C CA A VAL A 1 96 ? 17.744 33.673 1.462 0.63 11.87 72 VAL A CA 1
ATOM 659 C CA B VAL A 1 96 ? 17.836 33.762 1.462 0.37 11.64 72 VAL A CA 1
ATOM 660 C C A VAL A 1 96 ? 16.430 34.359 1.827 0.63 11.30 72 VAL A C 1
ATOM 661 C C B VAL A 1 96 ? 16.440 34.350 1.705 0.37 11.84 72 VAL A C 1
ATOM 662 O O A VAL A 1 96 ? 15.466 33.761 2.302 0.63 12.65 72 VAL A O 1
ATOM 663 O O B VAL A 1 96 ? 15.467 33.649 1.971 0.37 13.25 72 VAL A O 1
ATOM 670 N N . GLY A 1 97 ? 16.383 35.675 1.575 1.00 11.85 73 GLY A N 1
ATOM 671 C CA . GLY A 1 97 ? 15.176 36.442 1.666 1.00 13.01 73 GLY A CA 1
ATOM 672 C C . GLY A 1 97 ? 14.970 37.165 2.977 1.00 11.30 73 GLY A C 1
ATOM 673 O O . GLY A 1 97 ? 15.187 36.617 4.072 1.00 11.88 73 GLY A O 1
ATOM 674 N N . TYR A 1 98 ? 14.532 38.438 2.916 1.00 11.93 74 TYR A N 1
ATOM 675 C CA . TYR A 1 98 ? 14.311 39.232 4.121 1.00 11.13 74 TYR A CA 1
ATOM 676 C C . TYR A 1 98 ? 13.244 38.593 4.988 1.00 11.41 74 TYR A C 1
ATOM 677 O O . TYR A 1 98 ? 13.449 38.416 6.188 1.00 11.43 74 TYR A O 1
ATOM 686 N N . ALA A 1 99 ? 12.109 38.230 4.416 1.00 13.96 75 ALA A N 1
ATOM 687 C CA . ALA A 1 99 ? 11.018 37.664 5.219 1.00 15.08 75 ALA A CA 1
ATOM 688 C C . ALA A 1 99 ? 11.437 36.394 5.929 1.00 14.17 75 ALA A C 1
ATOM 689 O O . ALA A 1 99 ? 11.107 36.145 7.068 1.00 14.85 75 ALA A O 1
ATOM 691 N N . ASN A 1 100 ? 12.225 35.559 5.238 1.00 13.62 76 ASN A N 1
ATOM 692 C CA . ASN A 1 100 ? 12.718 34.342 5.830 1.00 13.64 76 ASN A CA 1
ATOM 693 C C . ASN A 1 100 ? 13.689 34.637 7.002 1.00 12.47 76 ASN A C 1
ATOM 694 O O . ASN A 1 100 ? 13.652 33.944 8.035 1.00 12.57 76 ASN A O 1
ATOM 699 N N . GLY A 1 101 ? 14.538 35.629 6.837 1.00 10.95 77 GLY A N 1
ATOM 700 C CA . GLY A 1 101 ? 15.411 36.008 7.935 1.00 10.17 77 GLY A CA 1
ATOM 701 C C . GLY A 1 101 ? 14.658 36.550 9.109 1.00 10.39 77 GLY A C 1
ATOM 702 O O . GLY A 1 101 ? 15.057 36.311 10.259 1.00 10.89 77 GLY A O 1
ATOM 703 N N A GLN A 1 102 ? 13.550 37.293 8.920 0.55 10.46 78 GLN A N 1
ATOM 704 N N B GLN A 1 102 ? 13.557 37.224 8.810 0.45 11.67 78 GLN A N 1
ATOM 705 C CA A GLN A 1 102 ? 12.711 37.786 9.998 0.55 11.99 78 GLN A CA 1
ATOM 706 C CA B GLN A 1 102 ? 12.742 37.752 9.890 0.45 11.50 78 GLN A CA 1
ATOM 707 C C A GLN A 1 102 ? 12.129 36.578 10.727 0.55 11.33 78 GLN A C 1
ATOM 708 C C B GLN A 1 102 ? 12.069 36.641 10.668 0.45 11.60 78 GLN A C 1
ATOM 709 O O A GLN A 1 102 ? 12.133 36.540 11.953 0.55 11.94 78 GLN A O 1
ATOM 710 O O B GLN A 1 102 ? 11.964 36.743 11.888 0.45 12.17 78 GLN A O 1
ATOM 721 N N . VAL A 1 103 ? 11.563 35.616 9.999 1.00 12.40 79 VAL A N 1
ATOM 722 C CA . VAL A 1 103 ? 10.984 34.436 10.662 1.00 13.47 79 VAL A CA 1
ATOM 723 C C . VAL A 1 103 ? 12.048 33.739 11.514 1.00 12.83 79 VAL A C 1
ATOM 724 O O . VAL A 1 103 ? 11.761 33.362 12.661 1.00 13.22 79 VAL A O 1
ATOM 728 N N . ALA A 1 1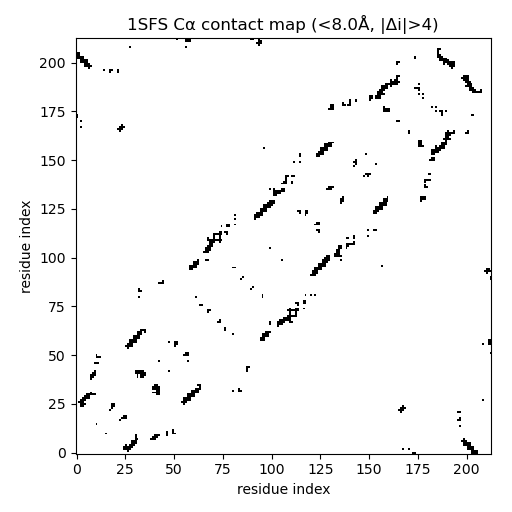04 ? 13.250 33.554 10.986 1.00 11.80 80 ALA A N 1
ATOM 729 C CA . ALA A 1 104 ? 14.293 32.880 11.732 1.00 11.72 80 ALA A CA 1
ATOM 730 C C . ALA A 1 104 ? 14.616 33.648 13.007 1.00 10.32 80 ALA A C 1
ATOM 731 O O . ALA A 1 104 ? 14.735 33.042 14.067 1.00 10.72 80 ALA A O 1
ATOM 733 N N . ALA A 1 105 ? 14.798 34.958 12.894 1.00 10.27 81 ALA A N 1
ATOM 734 C CA . ALA A 1 105 ? 15.121 35.755 14.072 1.00 9.78 81 ALA A CA 1
ATOM 735 C C . ALA A 1 105 ? 14.014 35.662 15.095 1.00 10.01 81 ALA A C 1
ATOM 736 O O . ALA A 1 105 ? 14.253 35.532 16.278 1.00 10.19 81 ALA A O 1
ATOM 738 N N . ARG A 1 106 ? 12.757 35.803 14.644 1.00 10.87 82 ARG A N 1
ATOM 739 C CA . ARG A 1 106 ? 11.636 35.742 15.595 1.00 11.63 82 ARG A CA 1
ATOM 740 C C . ARG A 1 106 ? 11.586 34.363 16.271 1.00 10.90 82 ARG A C 1
ATOM 741 O O . ARG A 1 106 ? 11.299 34.298 17.463 1.00 11.45 82 ARG A O 1
ATOM 749 N N . ASN A 1 107 ? 11.840 33.292 15.542 1.00 10.88 83 ASN A N 1
ATOM 750 C CA . ASN A 1 107 ? 11.828 31.988 16.162 1.00 10.79 83 ASN A CA 1
ATOM 751 C C . ASN A 1 107 ? 13.000 31.844 17.143 1.00 11.07 83 ASN A C 1
ATOM 752 O O . ASN A 1 107 ? 12.823 31.231 18.229 1.00 11.64 83 ASN A O 1
ATOM 757 N N . ALA A 1 108 ? 14.164 32.354 16.804 1.00 10.09 84 ALA A N 1
ATOM 758 C CA . ALA A 1 108 ? 15.311 32.253 17.724 1.00 9.42 84 ALA A CA 1
ATOM 759 C C . ALA A 1 108 ? 14.992 32.957 19.007 1.00 9.24 84 ALA A C 1
ATOM 760 O O . ALA A 1 108 ? 15.288 32.432 20.098 1.00 9.80 84 ALA A O 1
ATOM 762 N N . VAL A 1 109 ? 14.426 34.175 18.958 1.00 9.89 85 VAL A N 1
ATOM 763 C CA . VAL A 1 109 ? 14.109 34.939 20.133 1.00 10.78 85 VAL A CA 1
ATOM 764 C C . VAL A 1 109 ? 13.052 34.211 20.958 1.00 10.82 85 VAL A C 1
ATOM 765 O O . VAL A 1 109 ? 13.119 34.160 22.178 1.00 11.21 85 VAL A O 1
ATOM 769 N N . PHE A 1 110 ? 12.045 33.647 20.287 1.00 10.68 86 PHE A N 1
ATOM 770 C CA . PHE A 1 110 ? 11.011 32.883 21.000 1.00 11.02 86 PHE A CA 1
ATOM 771 C C . PHE A 1 110 ? 11.612 31.773 21.821 1.00 10.28 86 PHE A C 1
ATOM 772 O O . PHE A 1 110 ? 11.258 31.585 22.989 1.00 11.01 86 PHE A O 1
ATOM 780 N N . HIS A 1 111 ? 12.524 31.009 21.244 1.00 9.66 87 HIS A N 1
ATOM 781 C CA . HIS A 1 111 ? 13.161 29.944 21.961 1.00 10.18 87 HIS A CA 1
ATOM 782 C C . HIS A 1 111 ? 14.055 30.496 23.077 1.00 10.11 87 HIS A C 1
ATOM 783 O O . HIS A 1 111 ? 14.063 29.921 24.187 1.00 11.58 87 HIS A O 1
ATOM 790 N N . ALA A 1 112 ? 14.803 31.548 22.807 1.00 9.60 88 ALA A N 1
ATOM 791 C CA . ALA A 1 112 ? 15.691 32.114 23.821 1.00 10.38 88 ALA A CA 1
ATOM 792 C C . ALA A 1 112 ? 14.877 32.578 25.049 1.00 10.98 88 ALA A C 1
ATOM 793 O O . ALA A 1 112 ? 15.276 32.371 26.178 1.00 12.14 88 ALA A O 1
ATOM 795 N N A ARG A 1 113 ? 13.743 33.225 24.776 0.49 11.78 89 ARG A N 1
ATOM 796 N N B ARG A 1 113 ? 13.739 33.214 24.804 0.51 11.71 89 ARG A N 1
ATOM 797 C CA A ARG A 1 113 ? 12.872 33.736 25.843 0.49 12.93 89 ARG A CA 1
ATOM 798 C CA B ARG A 1 113 ? 12.931 33.686 25.939 0.51 12.98 89 ARG A CA 1
ATOM 799 C C A ARG A 1 113 ? 12.229 32.577 26.596 0.49 12.35 89 ARG A C 1
ATOM 800 C C B ARG A 1 113 ? 12.395 32.530 26.758 0.51 12.13 89 ARG A C 1
ATOM 801 O O A ARG A 1 113 ? 12.035 32.682 27.805 0.49 14.48 89 ARG A O 1
ATOM 802 O O B ARG A 1 113 ? 12.436 32.556 27.987 0.51 13.91 89 ARG A O 1
ATOM 817 N N A ARG A 1 114 ? 11.883 31.488 25.932 0.72 12.61 90 ARG A N 1
ATOM 818 N N B ARG A 1 114 ? 11.893 31.498 26.096 0.28 12.81 90 ARG A N 1
ATOM 819 C CA A ARG A 1 114 ? 11.311 30.286 26.573 0.72 14.23 90 ARG A CA 1
ATOM 820 C CA B ARG A 1 114 ? 11.348 30.332 26.792 0.28 14.44 90 ARG A CA 1
ATOM 821 C C A ARG A 1 114 ? 12.344 29.681 27.505 0.72 13.86 90 ARG A C 1
ATOM 822 C C B ARG A 1 114 ? 12.398 29.681 27.666 0.28 14.05 90 ARG A C 1
ATOM 823 O O A ARG A 1 114 ? 11.939 29.178 28.573 0.72 16.98 90 ARG A O 1
ATOM 824 O O B ARG A 1 114 ? 12.161 29.146 28.751 0.28 15.92 90 ARG A O 1
ATOM 839 N N . LEU A 1 115 ? 13.637 29.735 27.165 1.00 12.40 91 LEU A N 1
ATOM 840 C CA . LEU A 1 115 ? 14.728 29.180 27.927 1.00 13.24 91 LEU A CA 1
ATOM 841 C C . LEU A 1 115 ? 15.235 30.100 28.999 1.00 13.43 91 LEU A C 1
ATOM 842 O O . LEU A 1 115 ? 16.118 29.707 29.764 1.00 15.83 91 LEU A O 1
ATOM 847 N N . GLY A 1 116 ? 14.769 31.335 29.088 1.00 14.77 92 GLY A N 1
ATOM 848 C CA . GLY A 1 116 ? 15.224 32.245 30.107 1.00 15.54 92 GLY A CA 1
ATOM 849 C C . GLY A 1 116 ? 16.584 32.865 29.822 1.00 15.95 92 GLY A C 1
ATOM 850 O O . GLY A 1 116 ? 17.249 33.333 30.738 1.00 17.03 92 GLY A O 1
ATOM 851 N N . ILE A 1 117 ? 16.999 32.932 28.557 1.00 13.92 93 ILE A N 1
ATOM 852 C CA . ILE A 1 117 ? 18.259 33.602 28.230 1.00 12.86 93 ILE A CA 1
ATOM 853 C C . ILE A 1 117 ? 18.042 35.087 28.348 1.00 12.16 93 ILE A C 1
ATOM 854 O O . ILE A 1 117 ? 17.077 35.601 27.729 1.00 14.14 93 ILE A O 1
ATOM 859 N N . PRO A 1 118 ? 18.803 35.826 29.134 1.00 13.55 94 PRO A N 1
ATOM 860 C CA . PRO A 1 118 ? 18.560 37.261 29.309 1.00 15.96 94 PRO A CA 1
ATOM 861 C C . PRO A 1 118 ? 18.865 38.087 28.055 1.00 13.78 94 PRO A C 1
ATOM 862 O O . PRO A 1 118 ? 19.528 37.630 27.139 1.00 14.11 94 PRO A O 1
ATOM 866 N N . LYS A 1 119 ? 18.373 39.317 28.080 1.00 18.78 95 LYS A N 1
ATOM 867 C CA . LYS A 1 119 ? 18.694 40.288 27.022 1.00 19.94 95 LYS A CA 1
ATOM 868 C C . LYS A 1 119 ? 20.180 40.644 26.993 1.00 15.51 95 LYS A C 1
ATOM 869 O O . LYS A 1 119 ? 20.966 40.352 27.918 1.00 17.05 95 LYS A O 1
ATOM 875 N N A ASN A 1 120 ? 20.562 41.297 25.905 0.53 14.98 96 ASN A N 1
ATOM 876 N N B ASN A 1 120 ? 20.602 41.261 25.887 0.47 15.04 96 ASN A N 1
ATOM 877 C CA A ASN A 1 120 ? 21.875 41.719 25.477 0.53 14.52 96 ASN A CA 1
ATOM 878 C CA B ASN A 1 120 ? 22.005 41.629 25.776 0.47 14.53 96 ASN A CA 1
ATOM 879 C C A ASN A 1 120 ? 22.852 40.541 25.465 0.53 12.25 96 ASN A C 1
ATOM 880 C C B ASN A 1 120 ? 22.911 40.408 25.690 0.47 13.19 96 ASN A C 1
ATOM 881 O O A ASN A 1 120 ? 24.032 40.647 25.794 0.53 15.34 96 ASN A O 1
ATOM 882 O O B ASN A 1 120 ? 24.053 40.358 26.156 0.47 17.72 96 ASN A O 1
ATOM 891 N N . LYS A 1 121 ? 22.355 39.405 25.042 1.00 10.93 97 LYS A N 1
ATOM 892 C CA . LYS A 1 121 ? 23.089 38.174 24.772 1.00 10.10 97 LYS A CA 1
ATOM 893 C C . LYS A 1 121 ? 22.996 37.830 23.299 1.00 8.66 97 LYS A C 1
ATOM 894 O O . LYS A 1 121 ? 21.989 38.116 22.643 1.00 9.55 97 LYS A O 1
ATOM 900 N N . LEU A 1 122 ? 24.058 37.229 22.769 1.00 8.03 98 LEU A N 1
ATOM 901 C CA . LEU A 1 122 ? 24.110 36.777 21.387 1.00 7.50 98 LEU A CA 1
ATOM 902 C C . LEU A 1 122 ? 23.280 35.543 21.119 1.00 7.64 98 LEU A C 1
ATOM 903 O O . LEU A 1 122 ? 23.276 34.599 21.923 1.00 8.59 98 LEU A O 1
ATOM 908 N N . LEU A 1 123 ? 22.653 35.511 19.956 1.00 7.51 99 LEU A N 1
ATOM 909 C CA . LEU A 1 123 ? 22.032 34.319 19.371 1.00 7.23 99 LEU A CA 1
ATOM 910 C C . LEU A 1 123 ? 22.671 34.096 18.007 1.00 7.23 99 LEU A C 1
ATOM 911 O O . LEU A 1 123 ? 22.617 35.024 17.173 1.00 7.80 99 LEU A O 1
ATOM 916 N N . PHE A 1 124 ? 23.273 32.959 17.764 1.00 6.80 100 PHE A N 1
ATOM 917 C CA . PHE A 1 124 ? 23.986 32.704 16.502 1.00 6.84 100 PHE A CA 1
ATOM 918 C C . PHE A 1 124 ? 23.150 31.952 15.515 1.00 7.61 100 PHE A C 1
ATOM 919 O O . PHE A 1 124 ? 22.689 30.846 15.783 1.00 11.51 100 PHE A O 1
ATOM 927 N N . ALA A 1 125 ? 23.026 32.462 14.300 1.00 7.16 101 ALA A N 1
ATOM 928 C CA . ALA A 1 125 ? 22.416 31.744 13.186 1.00 7.69 101 ALA A CA 1
ATOM 929 C C . ALA A 1 125 ? 23.404 30.779 12.585 1.00 7.31 101 ALA A C 1
ATOM 930 O O . ALA A 1 125 ? 24.503 31.165 12.220 1.00 8.39 101 ALA A O 1
ATOM 932 N N A ASN A 1 126 ? 22.980 29.530 12.373 0.58 7.53 102 ASN A N 1
ATOM 933 N N B ASN A 1 126 ? 23.068 29.485 12.502 0.42 8.97 102 ASN A N 1
ATOM 934 C CA A ASN A 1 126 ? 23.803 28.492 11.787 0.58 9.10 102 ASN A CA 1
ATOM 935 C CA B ASN A 1 126 ? 23.970 28.558 11.815 0.42 8.47 102 ASN A CA 1
ATOM 936 C C A ASN A 1 126 ? 23.787 28.468 10.270 0.58 9.01 102 ASN A C 1
ATOM 937 C C B ASN A 1 126 ? 23.702 28.655 10.317 0.42 9.63 102 ASN A C 1
ATOM 938 O O A ASN A 1 126 ? 22.931 27.791 9.687 0.58 10.67 102 ASN A O 1
ATOM 939 O O B ASN A 1 126 ? 22.640 28.294 9.811 0.42 11.90 102 ASN A O 1
ATOM 948 N N . ILE A 1 127 ? 24.707 29.157 9.628 1.00 9.71 103 ILE A N 1
ATOM 949 C CA . ILE A 1 127 ? 24.714 29.257 8.155 1.00 10.34 103 ILE A CA 1
ATOM 950 C C . ILE A 1 127 ? 25.771 28.321 7.645 1.00 10.68 103 ILE A C 1
ATOM 951 O O . ILE A 1 127 ? 26.953 28.666 7.577 1.00 12.70 103 ILE A O 1
ATOM 956 N N A GLU A 1 128 ? 25.363 27.096 7.280 0.44 12.30 104 GLU A N 1
ATOM 957 N N B GLU A 1 128 ? 25.357 27.107 7.281 0.56 12.09 104 GLU A N 1
ATOM 958 C CA A GLU A 1 128 ? 26.290 26.095 6.733 0.44 14.74 104 GLU A CA 1
ATOM 959 C CA B GLU A 1 128 ? 26.385 26.145 6.817 0.56 14.40 104 GLU A CA 1
ATOM 960 C C A GLU A 1 128 ? 26.899 26.577 5.418 0.44 13.65 104 GLU A C 1
ATOM 961 C C B GLU A 1 128 ? 26.885 26.516 5.434 0.56 13.63 104 GLU A C 1
ATOM 962 O O A GLU A 1 128 ? 26.303 27.387 4.714 0.44 14.94 104 GLU A O 1
ATOM 963 O O B GLU A 1 128 ? 26.209 27.213 4.685 0.56 11.62 104 GLU A O 1
ATOM 974 N N . ASP A 1 129 ? 28.082 26.062 5.071 1.00 15.28 105 ASP A N 1
ATOM 975 C CA . ASP A 1 129 ? 28.760 26.527 3.873 1.00 14.71 105 ASP A CA 1
ATOM 976 C C . ASP A 1 129 ? 28.053 26.173 2.576 1.00 16.10 105 ASP A C 1
ATOM 977 O O . ASP A 1 129 ? 28.382 26.798 1.559 1.00 23.97 105 ASP A O 1
ATOM 982 N N A PHE A 1 130 ? 27.131 25.216 2.528 0.16 17.32 106 PHE A N 1
ATOM 983 N N B PHE A 1 130 ? 27.116 25.260 2.564 0.84 15.85 106 PHE A N 1
ATOM 984 C CA A PHE A 1 130 ? 26.484 24.952 1.237 0.16 19.20 106 PHE A CA 1
ATOM 985 C CA B PHE A 1 130 ? 26.452 24.834 1.350 0.84 19.35 106 PHE A CA 1
ATOM 986 C C A PHE A 1 130 ? 25.161 25.701 1.163 0.16 17.81 106 PHE A C 1
ATOM 987 C C B PHE A 1 130 ? 25.084 25.486 1.270 0.84 18.39 106 PHE A C 1
ATOM 988 O O A PHE A 1 130 ? 24.532 25.717 0.097 0.16 17.43 106 PHE A O 1
ATOM 989 O O B PHE A 1 130 ? 24.336 25.252 0.306 0.84 21.09 106 PHE A O 1
ATOM 1004 N N . PHE A 1 131 ? 24.697 26.308 2.255 1.00 15.15 107 PHE A N 1
ATOM 1005 C CA . PHE A 1 131 ? 23.427 27.016 2.142 1.00 14.20 107 PHE A CA 1
ATOM 1006 C C . PHE A 1 131 ? 23.490 28.106 1.111 1.00 13.19 107 PHE A C 1
ATOM 1007 O O . PHE A 1 131 ? 24.526 28.756 0.993 1.00 14.26 107 PHE A O 1
ATOM 1015 N N . ALA A 1 132 ? 22.374 28.355 0.427 1.00 14.44 108 ALA A N 1
ATOM 1016 C CA . ALA A 1 132 ? 22.216 29.651 -0.266 1.00 13.97 108 ALA A CA 1
ATOM 1017 C C . ALA A 1 132 ? 22.116 30.726 0.797 1.00 13.09 108 ALA A C 1
ATOM 1018 O O . ALA A 1 132 ? 21.419 30.531 1.779 1.00 13.14 108 ALA A O 1
ATOM 1020 N N . VAL A 1 133 ? 22.767 31.862 0.547 1.00 12.43 109 VAL A N 1
ATOM 1021 C CA . VAL A 1 133 ? 22.757 32.985 1.485 1.00 11.62 109 VAL A CA 1
ATOM 1022 C C . VAL A 1 133 ? 22.665 34.269 0.691 1.00 10.96 109 VAL A C 1
ATOM 1023 O O . VAL A 1 133 ? 23.398 34.413 -0.312 1.00 13.13 109 VAL A O 1
ATOM 1027 N N . ASP A 1 134 ? 21.834 35.193 1.136 1.00 10.03 110 ASP A N 1
ATOM 1028 C CA . ASP A 1 134 ? 21.845 36.496 0.500 1.00 10.55 110 ASP A CA 1
ATOM 1029 C C . ASP A 1 134 ? 21.850 37.618 1.523 1.00 9.09 110 ASP A C 1
ATOM 1030 O O . ASP A 1 134 ? 21.621 37.417 2.744 1.00 9.42 110 ASP A O 1
ATOM 1035 N N . ALA A 1 135 ? 22.180 38.803 1.061 1.00 9.24 111 ALA A N 1
ATOM 1036 C CA . ALA A 1 135 ? 22.309 39.951 1.917 1.00 8.65 111 ALA A CA 1
ATOM 1037 C C . ALA A 1 135 ? 21.017 40.308 2.596 1.00 8.16 111 ALA A C 1
ATOM 1038 O O . ALA A 1 135 ? 21.078 40.805 3.744 1.00 9.04 111 ALA A O 1
ATOM 1040 N N . ALA A 1 136 ? 19.886 40.120 1.967 1.00 8.73 112 ALA A N 1
ATOM 1041 C CA . ALA A 1 136 ? 18.609 40.467 2.590 1.00 9.28 112 ALA A CA 1
ATOM 1042 C C . ALA A 1 136 ? 18.334 39.626 3.820 1.00 8.26 112 ALA A C 1
ATOM 1043 O O . ALA A 1 136 ? 17.764 40.127 4.785 1.00 8.67 112 ALA A O 1
ATOM 1045 N N . TRP A 1 137 ? 18.667 38.349 3.778 1.00 8.36 113 TRP A N 1
ATOM 1046 C CA . TRP A 1 137 ? 18.441 37.496 4.950 1.00 8.25 113 TRP A CA 1
ATOM 1047 C C . TRP A 1 137 ? 19.271 37.978 6.133 1.00 7.71 113 TRP A C 1
ATOM 1048 O O . TRP A 1 137 ? 18.793 38.062 7.258 1.00 7.92 113 TRP A O 1
ATOM 1059 N N . ILE A 1 138 ? 20.547 38.272 5.871 1.00 7.77 114 ILE A N 1
ATOM 1060 C CA . ILE A 1 138 ? 21.447 38.763 6.913 1.00 7.56 114 ILE A CA 1
ATOM 1061 C C . ILE A 1 138 ? 20.919 40.065 7.489 1.00 7.46 114 ILE A C 1
ATOM 1062 O O . ILE A 1 138 ? 20.901 40.248 8.720 1.00 8.09 114 ILE A O 1
ATOM 1067 N N . ALA A 1 139 ? 20.494 40.987 6.641 1.00 8.07 115 ALA A N 1
ATOM 1068 C CA . ALA A 1 139 ? 19.893 42.222 7.113 1.00 8.15 115 ALA A CA 1
ATOM 1069 C C . ALA A 1 139 ? 18.714 41.949 8.021 1.00 7.98 115 ALA A C 1
ATOM 1070 O O . ALA A 1 139 ? 18.590 42.588 9.074 1.00 8.62 115 ALA A O 1
ATOM 1072 N N . ALA A 1 140 ? 17.816 41.045 7.617 1.00 8.05 116 ALA A N 1
ATOM 1073 C CA . ALA A 1 140 ? 16.649 40.762 8.441 1.00 8.76 116 ALA A CA 1
ATOM 1074 C C . ALA A 1 140 ? 17.037 40.159 9.772 1.00 8.27 116 ALA A C 1
ATOM 1075 O O . ALA A 1 140 ? 16.412 40.457 10.799 1.00 8.86 116 ALA A O 1
ATOM 1077 N N . TRP A 1 141 ? 18.001 39.259 9.778 1.00 7.81 117 TRP A N 1
ATOM 1078 C CA . TRP A 1 141 ? 18.457 38.670 11.058 1.00 8.04 117 TRP A CA 1
ATOM 1079 C C . TRP A 1 141 ? 18.892 39.741 12.008 1.00 8.10 117 TRP A C 1
ATOM 1080 O O . TRP A 1 141 ? 18.478 39.821 13.167 1.00 9.16 117 TRP A O 1
ATOM 1091 N N . VAL A 1 142 ? 19.773 40.631 11.512 1.00 7.81 118 VAL A N 1
ATOM 1092 C CA . VAL A 1 142 ? 20.287 41.715 12.332 1.00 8.36 118 VAL A CA 1
ATOM 1093 C C . VAL A 1 142 ? 19.193 42.669 12.762 1.00 8.59 118 VAL A C 1
ATOM 1094 O O . VAL A 1 142 ? 19.055 43.027 13.949 1.00 9.54 118 VAL A O 1
ATOM 1098 N N A GLU A 1 143 ? 18.366 43.179 11.841 0.54 8.78 119 GLU A N 1
ATOM 1099 N N B GLU A 1 143 ? 18.396 43.100 11.797 0.46 8.97 119 GLU A N 1
ATOM 1100 C CA A GLU A 1 143 ? 17.400 44.242 12.141 0.54 9.35 119 GLU A CA 1
ATOM 1101 C CA B GLU A 1 143 ? 17.429 44.158 12.050 0.46 9.45 119 GLU A CA 1
ATOM 1102 C C A GLU A 1 143 ? 16.287 43.709 13.009 0.54 9.91 119 GLU A C 1
ATOM 1103 C C B GLU A 1 143 ? 16.317 43.703 12.956 0.46 10.12 119 GLU A C 1
ATOM 1104 O O A GLU A 1 143 ? 15.749 44.440 13.874 0.54 12.21 119 GLU A O 1
ATOM 1105 O O B GLU A 1 143 ? 15.818 44.491 13.787 0.46 11.96 119 GLU A O 1
ATOM 1116 N N . THR A 1 144 ? 15.872 42.462 12.817 1.00 9.19 120 THR A N 1
ATOM 1117 C CA . THR A 1 144 ? 14.794 41.928 13.593 1.00 10.31 120 THR A CA 1
ATOM 1118 C C . THR A 1 144 ? 15.201 41.706 15.036 1.00 10.18 120 THR A C 1
ATOM 1119 O O . THR A 1 144 ? 14.402 41.878 15.976 1.00 11.21 120 THR A O 1
ATOM 1123 N N A LEU A 1 145 ? 16.471 41.335 15.243 0.56 9.68 121 LEU A N 1
ATOM 1124 N N B LEU A 1 145 ? 16.452 41.335 15.301 0.44 9.44 121 LEU A N 1
ATOM 1125 C CA A LEU A 1 145 ? 16.951 41.106 16.598 0.56 9.20 121 LEU A CA 1
ATOM 1126 C CA B LEU A 1 145 ? 16.822 41.115 16.694 0.44 10.07 121 LEU A CA 1
ATOM 1127 C C A LEU A 1 145 ? 17.031 42.410 17.390 0.56 10.17 121 LEU A C 1
ATOM 1128 C C B LEU A 1 145 ? 17.091 42.412 17.448 0.44 10.41 121 LEU A C 1
ATOM 1129 O O A LEU A 1 145 ? 16.781 42.382 18.588 0.56 9.09 121 LEU A O 1
ATOM 1130 O O B LEU A 1 145 ? 17.037 42.378 18.677 0.44 13.74 121 LEU A O 1
ATOM 1139 N N . TYR A 1 146 ? 17.400 43.516 16.783 1.00 11.82 122 TYR A N 1
ATOM 1140 C CA . TYR A 1 146 ? 17.746 44.737 17.560 1.00 12.82 122 TYR A CA 1
ATOM 1141 C C . TYR A 1 146 ? 16.715 45.103 18.618 1.00 13.41 122 TYR A C 1
ATOM 1142 O O . TYR A 1 146 ? 17.133 45.286 19.769 1.00 15.81 122 TYR A O 1
ATOM 1151 N N A PRO A 1 147 ? 15.427 45.198 18.262 0.43 13.94 123 PRO A N 1
ATOM 1152 N N B PRO A 1 147 ? 15.442 45.269 18.303 0.57 13.89 123 PRO A N 1
ATOM 1153 C CA A PRO A 1 147 ? 14.401 45.641 19.246 0.43 16.15 123 PRO A CA 1
ATOM 1154 C CA B PRO A 1 147 ? 14.489 45.720 19.357 0.57 16.02 123 PRO A CA 1
ATOM 1155 C C A PRO A 1 147 ? 14.281 44.719 20.437 0.43 15.92 123 PRO A C 1
ATOM 1156 C C B PRO A 1 147 ? 14.081 44.676 20.368 0.57 16.03 123 PRO A C 1
ATOM 1157 O O A PRO A 1 147 ? 13.951 45.142 21.537 0.43 16.74 123 PRO A O 1
ATOM 1158 O O B PRO A 1 147 ? 13.353 45.005 21.305 0.57 17.68 123 PRO A O 1
ATOM 1165 N N . THR A 1 148 ? 14.562 43.442 20.200 1.00 15.20 124 THR A N 1
ATOM 1166 C CA . THR A 1 148 ? 14.388 42.419 21.207 1.00 14.94 124 THR A CA 1
ATOM 1167 C C . THR A 1 148 ? 15.395 42.426 22.343 1.00 15.23 124 THR A C 1
ATOM 1168 O O . THR A 1 148 ? 15.207 41.756 23.355 1.00 19.03 124 THR A O 1
ATOM 1172 N N . GLY A 1 149 ? 16.492 43.136 22.090 1.00 15.43 125 GLY A N 1
ATOM 1173 C CA . GLY A 1 149 ? 17.565 43.104 23.057 1.00 18.19 125 GLY A CA 1
ATOM 1174 C C . GLY A 1 149 ? 18.587 41.992 22.842 1.00 14.85 125 GLY A C 1
ATOM 1175 O O . GLY A 1 149 ? 19.623 42.064 23.491 1.00 17.19 125 GLY A O 1
ATOM 1176 N N . TYR A 1 150 ? 18.304 40.993 22.005 1.00 11.86 126 TYR A N 1
ATOM 1177 C CA . TYR A 1 150 ? 19.312 39.986 21.684 1.00 9.79 126 TYR A CA 1
ATOM 1178 C C . TYR A 1 150 ? 20.211 40.529 20.585 1.00 9.63 126 TYR A C 1
ATOM 1179 O O . TYR A 1 150 ? 19.809 41.313 19.729 1.00 11.72 126 TYR A O 1
ATOM 1188 N N . ARG A 1 151 ? 21.466 40.113 20.603 1.00 9.67 127 ARG A N 1
ATOM 1189 C CA . ARG A 1 151 ? 22.463 40.560 19.653 1.00 8.94 127 ARG A CA 1
ATOM 1190 C C . ARG A 1 151 ? 22.639 39.523 18.555 1.00 7.72 127 ARG A C 1
ATOM 1191 O O . ARG A 1 151 ? 22.682 38.312 18.867 1.00 8.23 127 ARG A O 1
ATOM 1199 N N . PRO A 1 152 ? 22.783 39.916 17.305 1.00 7.83 128 PRO A N 1
ATOM 1200 C CA . PRO A 1 152 ? 22.897 38.935 16.214 1.00 7.25 128 PRO A CA 1
ATOM 1201 C C . PRO A 1 152 ? 24.279 38.332 16.110 1.00 7.07 128 PRO A C 1
ATOM 1202 O O . PRO A 1 152 ? 25.284 39.014 15.956 1.00 9.04 128 PRO A O 1
ATOM 1206 N N . GLY A 1 153 ? 24.311 37.014 16.118 1.00 6.77 129 GLY A N 1
ATOM 1207 C CA . GLY A 1 153 ? 25.501 36.246 15.790 1.00 6.71 129 GLY A CA 1
ATOM 1208 C C . GLY A 1 153 ? 25.325 35.524 14.480 1.00 6.14 129 GLY A C 1
ATOM 1209 O O . GLY A 1 153 ? 24.189 35.153 14.103 1.00 6.84 129 GLY A O 1
ATOM 1210 N N . LEU A 1 154 ? 26.418 35.289 13.770 1.00 6.62 130 LEU A N 1
ATOM 1211 C CA . LEU A 1 154 ? 26.421 34.564 12.512 1.00 6.70 130 LEU A CA 1
ATOM 1212 C C . LEU A 1 154 ? 27.512 33.507 12.590 1.00 6.59 130 LEU A C 1
ATOM 1213 O O . LEU A 1 154 ? 28.678 33.868 12.714 1.00 7.63 130 LEU A O 1
ATOM 1218 N N A TYR A 1 155 ? 27.166 32.217 12.570 0.55 7.23 131 TYR A N 1
ATOM 1219 N N B TYR A 1 155 ? 27.115 32.248 12.476 0.45 7.33 131 TYR A N 1
ATOM 1220 C CA A TYR A 1 155 ? 28.109 31.105 12.441 0.55 7.25 131 TYR A CA 1
ATOM 1221 C CA B TYR A 1 155 ? 28.058 31.114 12.511 0.45 7.29 131 TYR A CA 1
ATOM 1222 C C A TYR A 1 155 ? 28.138 30.781 10.962 0.55 7.79 131 TYR A C 1
ATOM 1223 C C B TYR A 1 155 ? 28.211 30.628 11.096 0.45 7.19 131 TYR A C 1
ATOM 1224 O O A TYR A 1 155 ? 27.110 30.452 10.374 0.55 8.28 131 TYR A O 1
ATOM 1225 O O B TYR A 1 155 ? 27.280 30.002 10.573 0.45 8.51 131 TYR A O 1
ATOM 1242 N N . ALA A 1 156 ? 29.348 30.863 10.422 1.00 7.82 132 ALA A N 1
ATOM 1243 C CA . ALA A 1 156 ? 29.472 30.720 8.974 1.00 8.99 132 ALA A CA 1
ATOM 1244 C C . ALA A 1 156 ? 30.918 30.489 8.599 1.00 9.08 132 ALA A C 1
ATOM 1245 O O . ALA A 1 156 ? 31.839 30.714 9.370 1.00 9.68 132 ALA A O 1
ATOM 1247 N N . ASP A 1 157 ? 31.088 30.061 7.357 1.00 10.76 133 ASP A N 1
ATOM 1248 C CA . ASP A 1 157 ? 32.398 29.877 6.748 1.00 10.74 133 ASP A CA 1
ATOM 1249 C C . ASP A 1 157 ? 32.651 31.018 5.777 1.00 10.80 133 ASP A C 1
ATOM 1250 O O . ASP A 1 157 ? 32.027 31.059 4.714 1.00 12.10 133 ASP A O 1
ATOM 1255 N N A PRO A 1 158 ? 33.505 31.946 6.164 0.54 11.57 134 PRO A N 1
ATOM 1256 N N B PRO A 1 158 ? 33.559 31.944 6.034 0.46 10.55 134 PRO A N 1
ATOM 1257 C CA A PRO A 1 158 ? 33.849 33.051 5.289 0.54 11.89 134 PRO A CA 1
ATOM 1258 C CA B PRO A 1 158 ? 33.740 33.049 5.083 0.46 11.17 134 PRO A CA 1
ATOM 1259 C C A PRO A 1 158 ? 34.700 32.673 4.070 0.54 13.05 134 PRO A C 1
ATOM 1260 C C B PRO A 1 158 ? 34.659 32.692 3.916 0.46 12.93 134 PRO A C 1
ATOM 1261 O O A PRO A 1 158 ? 34.977 33.656 3.346 0.54 16.45 134 PRO A O 1
ATOM 1262 O O B PRO A 1 158 ? 34.982 33.563 3.086 0.46 13.95 134 PRO A O 1
ATOM 1269 N N . THR A 1 159 ? 35.056 31.438 3.825 1.00 13.25 135 THR A N 1
ATOM 1270 C CA . THR A 1 159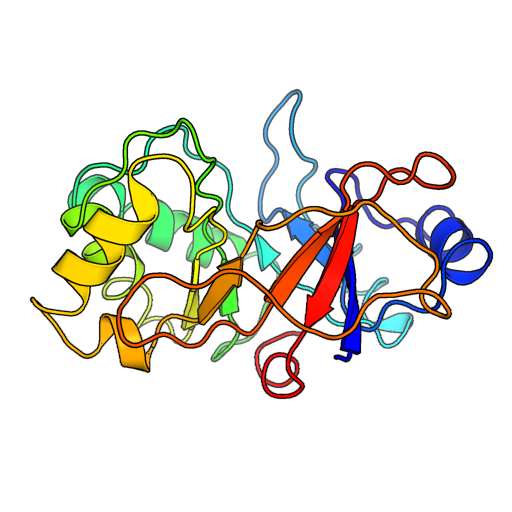 ? 35.920 31.001 2.753 1.00 15.85 135 THR A CA 1
ATOM 1271 C C . THR A 1 159 ? 35.235 30.087 1.776 1.00 16.45 135 THR A C 1
ATOM 1272 O O . THR A 1 159 ? 35.857 29.734 0.765 1.00 21.46 135 THR A O 1
ATOM 1276 N N A LYS A 1 160 ? 34.004 29.724 2.056 0.48 15.57 136 LYS A N 1
ATOM 1277 N N B LYS A 1 160 ? 34.016 29.651 1.977 0.52 14.86 136 LYS A N 1
ATOM 1278 C CA A LYS A 1 160 ? 33.281 28.757 1.244 0.48 15.59 136 LYS A CA 1
ATOM 1279 C CA B LYS A 1 160 ? 33.372 28.704 1.079 0.52 15.69 136 LYS A CA 1
ATOM 1280 C C A LYS A 1 160 ? 31.849 29.233 1.108 0.48 15.60 136 LYS A C 1
ATOM 1281 C C B LYS A 1 160 ? 31.895 29.046 1.075 0.52 14.65 136 LYS A C 1
ATOM 1282 O O A LYS A 1 160 ? 31.220 29.709 2.054 0.48 14.78 136 LYS A O 1
ATOM 1283 O O B LYS A 1 160 ? 31.352 29.253 2.163 0.52 11.62 136 LYS A O 1
ATOM 1294 N N . GLY A 1 161 ? 31.307 29.131 -0.081 1.00 15.43 137 GLY A N 1
ATOM 1295 C CA . GLY A 1 161 ? 29.899 29.439 -0.241 1.00 14.51 137 GLY A CA 1
ATOM 1296 C C . GLY A 1 161 ? 29.631 30.907 -0.181 1.00 11.73 137 GLY A C 1
ATOM 1297 O O . GLY A 1 161 ? 30.547 31.744 -0.132 1.00 13.72 137 GLY A O 1
ATOM 1298 N N . ASP A 1 162 ? 28.369 31.237 -0.177 1.00 11.67 138 ASP A N 1
ATOM 1299 C CA . ASP A 1 162 ? 27.833 32.562 -0.380 1.00 13.32 138 ASP A CA 1
ATOM 1300 C C . ASP A 1 162 ? 28.000 33.523 0.797 1.00 10.12 138 ASP A C 1
ATOM 1301 O O . ASP A 1 162 ? 27.702 34.721 0.613 1.00 11.24 138 ASP A O 1
ATOM 1306 N N . PHE A 1 163 ? 28.331 33.055 1.972 1.00 9.54 139 PHE A N 1
ATOM 1307 C CA . PHE A 1 163 ? 28.244 33.920 3.151 1.00 8.98 139 PHE A CA 1
ATOM 1308 C C . PHE A 1 163 ? 29.050 35.199 3.020 1.00 8.70 139 PHE A C 1
ATOM 1309 O O . PHE A 1 163 ? 28.541 36.290 3.332 1.00 9.42 139 PHE A O 1
ATOM 1317 N N . ALA A 1 164 ? 30.320 35.103 2.683 1.00 9.34 140 ALA A N 1
ATOM 1318 C CA . ALA A 1 164 ? 31.168 36.296 2.798 1.00 9.83 140 ALA A CA 1
ATOM 1319 C C . ALA A 1 164 ? 30.664 37.441 1.894 1.00 9.86 140 ALA A C 1
ATOM 1320 O O . ALA A 1 164 ? 30.630 38.584 2.358 1.00 10.33 140 ALA A O 1
ATOM 1322 N N . ALA A 1 165 ? 30.311 37.142 0.666 1.00 10.14 141 ALA A N 1
ATOM 1323 C CA . ALA A 1 165 ? 29.825 38.193 -0.223 1.00 10.50 141 ALA A CA 1
ATOM 1324 C C . ALA A 1 165 ? 28.511 38.746 0.276 1.00 9.32 141 ALA A C 1
ATOM 1325 O O . ALA A 1 165 ? 28.261 39.965 0.172 1.00 10.20 141 ALA A O 1
ATOM 1327 N N . ALA A 1 166 ? 27.599 37.887 0.752 1.00 8.76 142 ALA A N 1
ATOM 1328 C CA . ALA A 1 166 ? 26.325 38.338 1.272 1.00 8.62 142 ALA A CA 1
ATOM 1329 C C . ALA A 1 166 ? 26.500 39.270 2.463 1.00 7.49 142 ALA A C 1
ATOM 1330 O O . ALA A 1 166 ? 25.841 40.295 2.584 1.00 7.74 142 ALA A O 1
ATOM 1332 N N . TYR A 1 167 ? 27.398 38.873 3.380 1.00 7.28 143 TYR A N 1
ATOM 1333 C CA . TYR A 1 167 ? 27.690 39.660 4.534 1.00 6.72 143 TYR A CA 1
ATOM 1334 C C . TYR A 1 167 ? 28.255 41.007 4.148 1.00 6.83 143 TYR A C 1
ATOM 1335 O O . TYR A 1 167 ? 27.842 42.048 4.654 1.00 7.15 143 TYR A O 1
ATOM 1344 N N . CYS A 1 168 ? 29.245 41.018 3.244 1.00 7.05 144 CYS A N 1
ATOM 1345 C CA . CYS A 1 168 ? 29.878 42.304 2.876 1.00 7.27 144 CYS A CA 1
ATOM 1346 C C . CYS A 1 168 ? 28.879 43.199 2.140 1.00 7.02 144 CYS A C 1
ATOM 1347 O O . CYS A 1 168 ? 28.911 44.426 2.363 1.00 7.68 144 CYS A O 1
ATOM 1350 N N . GLU A 1 169 ? 27.982 42.648 1.318 1.00 7.16 145 GLU A N 1
ATOM 1351 C CA . GLU A 1 169 ? 26.952 43.469 0.709 1.00 7.50 145 GLU A CA 1
ATOM 1352 C C . GLU A 1 169 ? 26.046 44.024 1.783 1.00 7.20 145 GLU A C 1
ATOM 1353 O O . GLU A 1 169 ? 25.679 45.221 1.766 1.00 8.12 145 GLU A O 1
ATOM 1359 N N . ALA A 1 170 ? 25.642 43.202 2.750 1.00 7.05 146 ALA A N 1
ATOM 1360 C CA . ALA A 1 170 ? 24.774 43.696 3.818 1.00 7.31 146 ALA A CA 1
ATOM 1361 C C . ALA A 1 170 ? 25.417 44.832 4.576 1.00 6.78 146 ALA A C 1
ATOM 1362 O O . ALA A 1 170 ? 24.766 45.828 4.926 1.00 7.96 146 ALA A O 1
ATOM 1364 N N . VAL A 1 171 ? 26.695 44.733 4.890 1.00 6.99 147 VAL A N 1
ATOM 1365 C CA . VAL A 1 171 ? 27.437 45.791 5.581 1.00 7.01 147 VAL A CA 1
ATOM 1366 C C . VAL A 1 171 ? 27.493 47.059 4.751 1.00 7.22 147 VAL A C 1
ATOM 1367 O O . VAL A 1 171 ? 27.336 48.154 5.289 1.00 8.64 147 VAL A O 1
ATOM 1371 N N A SER A 1 172 ? 27.731 46.948 3.469 0.50 7.80 148 SER A N 1
ATOM 1372 N N B SER A 1 172 ? 27.704 46.952 3.446 0.25 7.81 148 SER A N 1
ATOM 1373 N N C SER A 1 172 ? 27.709 46.919 3.455 0.25 7.93 148 SER A N 1
ATOM 1374 C CA A SER A 1 172 ? 27.747 48.136 2.623 0.50 8.30 148 SER A CA 1
ATOM 1375 C CA B SER A 1 172 ? 27.770 48.115 2.569 0.25 8.19 148 SER A CA 1
ATOM 1376 C CA C SER A 1 172 ? 27.743 48.028 2.512 0.25 8.76 148 SER A CA 1
ATOM 1377 C C A SER A 1 172 ? 26.389 48.815 2.657 0.50 8.60 148 SER A C 1
ATOM 1378 C C B SER A 1 172 ? 26.403 48.780 2.409 0.25 8.53 148 SER A C 1
ATOM 1379 C C C SER A 1 172 ? 26.416 48.784 2.521 0.25 8.71 148 SER A C 1
ATOM 1380 O O A SER A 1 172 ? 26.282 50.055 2.747 0.50 11.56 148 SER A O 1
ATOM 1381 O O B SER A 1 172 ? 26.356 49.984 2.099 0.25 9.48 148 SER A O 1
ATOM 1382 O O C SER A 1 172 ? 26.403 50.024 2.455 0.25 9.35 148 SER A O 1
ATOM 1389 N N . ARG A 1 173 ? 25.315 48.055 2.597 1.00 8.33 149 ARG A N 1
ATOM 1390 C CA . ARG A 1 173 ? 23.979 48.610 2.578 1.00 8.94 149 ARG A CA 1
ATOM 1391 C C . ARG A 1 173 ? 23.565 49.222 3.921 1.00 9.03 149 ARG A C 1
ATOM 1392 O O . ARG A 1 173 ? 22.771 50.155 3.963 1.00 10.53 149 ARG A O 1
ATOM 1400 N N . ASN A 1 174 ? 24.120 48.711 5.014 1.00 8.58 150 ASN A N 1
ATOM 1401 C CA . ASN A 1 174 ? 23.797 49.179 6.349 1.00 8.86 150 ASN A CA 1
ATOM 1402 C C . ASN A 1 174 ? 24.970 48.875 7.259 1.00 8.18 150 ASN A C 1
ATOM 1403 O O . ASN A 1 174 ? 25.139 47.703 7.676 1.00 8.73 150 ASN A O 1
ATOM 1408 N N A ASN A 1 175 ? 25.745 49.879 7.623 0.62 9.55 151 ASN A N 1
ATOM 1409 N N B ASN A 1 175 ? 25.808 49.836 7.630 0.38 9.06 151 ASN A N 1
ATOM 1410 C CA A ASN A 1 175 ? 26.907 49.630 8.413 0.62 9.34 151 ASN A CA 1
ATOM 1411 C CA B ASN A 1 175 ? 26.957 49.663 8.478 0.38 10.06 151 ASN A CA 1
ATOM 1412 C C A ASN A 1 175 ? 26.603 49.006 9.764 0.62 8.96 151 ASN A C 1
ATOM 1413 C C B ASN A 1 175 ? 26.608 48.987 9.795 0.38 9.08 151 ASN A C 1
ATOM 1414 O O A ASN A 1 175 ? 27.469 48.415 10.364 0.62 9.63 151 ASN A O 1
ATOM 1415 O O B ASN A 1 175 ? 27.416 48.330 10.418 0.38 11.33 151 ASN A O 1
ATOM 1424 N N . GLN A 1 176 ? 25.374 49.151 10.276 1.00 9.55 152 GLN A N 1
ATOM 1425 C CA . GLN A 1 176 ? 25.015 48.483 11.536 1.00 10.12 152 GLN A CA 1
ATOM 1426 C C . GLN A 1 176 ? 25.157 46.976 11.485 1.00 9.41 152 GLN A C 1
ATOM 1427 O O . GLN A 1 176 ? 25.279 46.349 12.547 1.00 10.37 152 GLN A O 1
ATOM 1433 N N . VAL A 1 177 ? 25.152 46.356 10.314 1.00 8.95 153 VAL A N 1
ATOM 1434 C CA . VAL A 1 177 ? 25.414 44.914 10.256 1.00 8.25 153 VAL A CA 1
ATOM 1435 C C . VAL A 1 177 ? 26.778 44.643 10.845 1.00 8.29 153 VAL A C 1
ATOM 1436 O O . VAL A 1 177 ? 26.969 43.672 11.609 1.00 9.30 153 VAL A O 1
ATOM 1440 N N . ALA A 1 178 ? 27.786 45.438 10.494 1.00 8.02 154 ALA A N 1
ATOM 1441 C CA . ALA A 1 178 ? 29.135 45.250 10.990 1.00 8.63 154 ALA A CA 1
ATOM 1442 C C . ALA A 1 178 ? 29.237 45.656 12.444 1.00 9.17 154 ALA A C 1
ATOM 1443 O O . ALA A 1 178 ? 30.048 45.078 13.179 1.00 11.78 154 ALA A O 1
ATOM 1445 N N . VAL A 1 179 ? 28.496 46.669 12.897 1.00 8.94 155 VAL A N 1
ATOM 1446 C CA . VAL A 1 179 ? 28.541 47.094 14.276 1.00 10.01 155 VAL A CA 1
ATOM 1447 C C . VAL A 1 179 ? 27.937 46.026 15.177 1.00 9.30 155 VAL A C 1
ATOM 1448 O O . VAL A 1 179 ? 28.489 45.669 16.217 1.00 11.37 155 VAL A O 1
ATOM 1452 N N . GLN A 1 180 ? 26.764 45.562 14.825 1.00 8.41 156 GLN A N 1
ATOM 1453 C CA . GLN A 1 180 ? 25.971 44.686 15.702 1.00 8.80 156 GLN A CA 1
ATOM 1454 C C . GLN A 1 180 ? 26.349 43.242 15.579 1.00 7.97 156 GLN A C 1
ATOM 1455 O O . GLN A 1 180 ? 26.331 42.509 16.575 1.00 9.63 156 GLN A O 1
ATOM 1461 N N . ALA A 1 181 ? 26.580 42.714 14.385 1.00 8.02 157 ALA A N 1
ATOM 1462 C CA . ALA A 1 181 ? 26.787 41.283 14.229 1.00 7.75 157 ALA A CA 1
ATOM 1463 C C . ALA A 1 181 ? 28.133 40.846 14.773 1.00 7.23 157 ALA A C 1
ATOM 1464 O O . ALA A 1 181 ? 29.151 41.538 14.644 1.00 8.17 157 ALA A O 1
ATOM 1466 N N . VAL A 1 182 ? 28.151 39.643 15.331 1.00 6.64 158 VAL A N 1
ATOM 1467 C CA . VAL A 1 182 ? 29.355 38.939 15.728 1.00 6.77 158 VAL A CA 1
ATOM 1468 C C . VAL A 1 182 ? 29.449 37.655 14.932 1.00 6.46 158 VAL A C 1
ATOM 1469 O O . VAL A 1 182 ? 28.464 36.919 14.850 1.00 7.46 158 VAL A O 1
ATOM 1473 N N . ILE A 1 183 ? 30.613 37.402 14.339 1.00 6.35 159 ILE A N 1
ATOM 1474 C CA . ILE A 1 183 ? 30.831 36.210 13.549 1.00 6.65 159 ILE A CA 1
ATOM 1475 C C . ILE A 1 183 ? 31.600 35.152 14.352 1.00 6.53 159 ILE A C 1
ATOM 1476 O O . ILE A 1 183 ? 32.595 35.445 15.004 1.00 7.23 159 ILE A O 1
ATOM 1481 N N . TRP A 1 184 ? 31.083 33.938 14.239 1.00 6.41 160 TRP A N 1
ATOM 1482 C CA . TRP A 1 184 ? 31.727 32.702 14.640 1.00 6.48 160 TRP A CA 1
ATOM 1483 C C . TRP A 1 184 ? 32.162 32.026 13.345 1.00 6.38 160 TRP A C 1
ATOM 1484 O O . TRP A 1 184 ? 31.326 31.544 12.585 1.00 7.64 160 TRP A O 1
ATOM 1495 N N . SER A 1 185 ? 33.466 32.054 13.074 1.00 7.01 161 SER A N 1
ATOM 1496 C CA . SER A 1 185 ? 33.987 31.554 11.822 1.00 7.22 161 SER A CA 1
ATOM 1497 C C . SER A 1 185 ? 34.316 30.082 11.901 1.00 7.88 161 SER A C 1
ATOM 1498 O O . SER A 1 185 ? 34.973 29.636 12.854 1.00 8.87 161 SER A O 1
ATOM 1501 N N . ALA A 1 186 ? 33.915 29.334 10.880 1.00 8.67 162 ALA A N 1
ATOM 1502 C CA . ALA A 1 186 ? 34.177 27.922 10.733 1.00 10.41 162 ALA A CA 1
ATOM 1503 C C . ALA A 1 186 ? 35.370 27.598 9.862 1.00 10.63 162 ALA A C 1
ATOM 1504 O O . ALA A 1 186 ? 35.490 26.477 9.386 1.00 14.53 162 ALA A O 1
ATOM 1506 N N . ALA A 1 187 ? 36.298 28.533 9.687 1.00 10.58 163 ALA A N 1
ATOM 1507 C CA . ALA A 1 187 ? 37.497 28.300 8.883 1.00 11.62 163 ALA A CA 1
ATOM 1508 C C . ALA A 1 187 ? 38.644 29.127 9.418 1.00 10.68 163 ALA A C 1
ATOM 1509 O O . ALA A 1 187 ? 38.394 30.220 9.968 1.00 10.76 163 ALA A O 1
ATOM 1511 N N . PRO A 1 188 ? 39.875 28.712 9.206 1.00 11.96 164 PRO A N 1
ATOM 1512 C CA . PRO A 1 188 ? 40.249 27.369 8.728 1.00 12.78 164 PRO A CA 1
ATOM 1513 C C . PRO A 1 188 ? 40.025 26.355 9.828 1.00 12.21 164 PRO A C 1
ATOM 1514 O O . PRO A 1 188 ? 39.686 26.701 10.974 1.00 12.24 164 PRO A O 1
ATOM 1518 N N . ARG A 1 189 ? 40.221 25.092 9.517 1.00 13.08 165 ARG A N 1
ATOM 1519 C CA . ARG A 1 189 ? 39.898 24.009 10.415 1.00 13.36 165 ARG A CA 1
ATOM 1520 C C . ARG A 1 189 ? 41.063 23.046 10.541 1.00 13.48 165 ARG A C 1
ATOM 1521 O O . ARG A 1 189 ? 41.087 21.945 9.948 1.00 15.08 165 ARG A O 1
ATOM 1529 N N . PRO A 1 190 ? 42.122 23.438 11.247 1.00 13.03 166 PRO A N 1
ATOM 1530 C CA . PRO A 1 190 ? 43.309 22.575 11.377 1.00 15.07 166 PRO A CA 1
ATOM 1531 C C . PRO A 1 190 ? 43.019 21.289 12.133 1.00 14.87 166 PRO A C 1
ATOM 1532 O O . PRO A 1 190 ? 43.743 20.328 11.893 1.00 18.23 166 PRO A O 1
ATOM 1536 N N . GLY A 1 191 ? 41.994 21.227 12.964 1.00 13.90 167 GLY A N 1
ATOM 1537 C CA . GLY A 1 191 ? 41.613 20.001 13.643 1.00 14.93 167 GLY A CA 1
ATOM 1538 C C . GLY A 1 191 ? 41.492 20.180 15.130 1.00 12.94 167 GLY A C 1
ATOM 1539 O O . GLY A 1 191 ? 42.072 21.096 15.744 1.00 12.88 167 GLY A O 1
ATOM 1540 N N . THR A 1 192 ? 40.735 19.336 15.778 1.00 12.77 168 THR A N 1
ATOM 1541 C CA . THR A 1 192 ? 40.533 19.411 17.202 1.00 12.54 168 THR A CA 1
ATOM 1542 C C . THR A 1 192 ? 41.855 19.178 17.954 1.00 13.27 168 THR A C 1
ATOM 1543 O O . THR A 1 192 ? 42.710 18.429 17.512 1.00 14.87 168 THR A O 1
ATOM 1547 N N . THR A 1 193 ? 41.968 19.812 19.118 1.00 13.39 169 THR A N 1
ATOM 1548 C CA . THR A 1 193 ? 43.065 19.614 20.038 1.00 14.52 169 THR A CA 1
ATOM 1549 C C . THR A 1 193 ? 42.540 19.709 21.457 1.00 13.18 169 THR A C 1
ATOM 1550 O O . THR A 1 193 ? 41.469 20.272 21.742 1.00 13.81 169 THR A O 1
ATOM 1554 N N . LYS A 1 194 ? 43.378 19.262 22.372 1.00 14.23 170 LYS A N 1
ATOM 1555 C CA . LYS A 1 194 ? 43.241 19.608 23.789 1.00 14.76 170 LYS A CA 1
ATOM 1556 C C . LYS A 1 194 ? 43.399 21.106 23.924 1.00 13.29 170 LYS A C 1
ATOM 1557 O O . LYS A 1 194 ? 44.068 21.786 23.151 1.00 14.22 170 LYS A O 1
ATOM 1563 N N . GLU A 1 195 ? 42.800 21.627 24.970 1.00 13.96 171 GLU A N 1
ATOM 1564 C CA . GLU A 1 195 ? 42.913 23.056 25.278 1.00 13.46 171 GLU A CA 1
ATOM 1565 C C . GLU A 1 195 ? 44.350 23.574 25.307 1.00 14.79 171 GLU A C 1
ATOM 1566 O O . GLU A 1 195 ? 44.654 24.634 24.748 1.00 14.97 171 GLU A O 1
ATOM 1572 N N A GLN A 1 196 ? 45.233 22.819 25.945 0.27 16.00 172 GLN A N 1
ATOM 1573 N N B GLN A 1 196 ? 45.229 22.840 25.932 0.73 15.55 172 GLN A N 1
ATOM 1574 C CA A GLN A 1 196 ? 46.646 23.065 26.195 0.27 17.42 172 GLN A CA 1
ATOM 1575 C CA B GLN A 1 196 ? 46.587 23.380 26.104 0.73 17.59 172 GLN A CA 1
ATOM 1576 C C A GLN A 1 196 ? 47.474 23.056 24.908 0.27 17.52 172 GLN A C 1
ATOM 1577 C C B GLN A 1 196 ? 47.387 23.305 24.813 0.73 17.20 172 GLN A C 1
ATOM 1578 O O A GLN A 1 196 ? 48.639 23.469 24.919 0.27 17.45 172 GLN A O 1
ATOM 1579 O O B GLN A 1 196 ? 48.407 23.993 24.718 0.73 19.70 172 GLN A O 1
ATOM 1590 N N A LYS A 1 197 ? 46.874 22.598 23.828 0.55 16.81 173 LYS A N 1
ATOM 1591 N N B LYS A 1 197 ? 46.942 22.562 23.823 0.45 17.15 173 LYS A N 1
ATOM 1592 C CA A LYS A 1 197 ? 47.502 22.429 22.520 0.55 17.54 173 LYS A CA 1
ATOM 1593 C CA B LYS A 1 197 ? 47.614 22.526 22.521 0.45 17.46 173 LYS A CA 1
A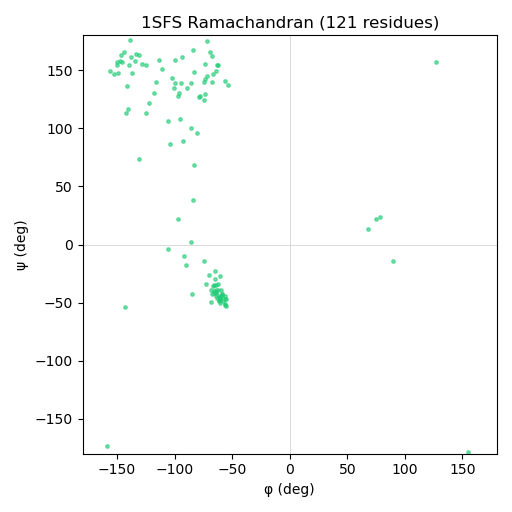TOM 1594 C C A LYS A 1 197 ? 46.826 23.264 21.435 0.55 16.02 173 LYS A C 1
ATOM 1595 C C B LYS A 1 197 ? 46.840 23.275 21.442 0.45 16.18 173 LYS A C 1
ATOM 1596 O O A LYS A 1 197 ? 47.204 23.140 20.278 0.55 18.32 173 LYS A O 1
ATOM 1597 O O B LYS A 1 197 ? 47.119 23.134 20.259 0.45 17.05 173 LYS A O 1
ATOM 1608 N N . ALA A 1 198 ? 45.868 24.095 21.828 1.00 14.79 174 ALA A N 1
ATOM 1609 C CA . ALA A 1 198 ? 45.113 24.863 20.826 1.00 13.94 174 ALA A CA 1
ATOM 1610 C C . ALA A 1 198 ? 46.029 25.800 20.045 1.00 13.67 174 ALA A C 1
ATOM 1611 O O . ALA A 1 198 ? 47.029 26.294 20.593 1.00 15.10 174 ALA A O 1
ATOM 1613 N N . PRO A 1 199 ? 45.731 26.092 18.785 1.00 13.54 175 PRO A N 1
ATOM 1614 C CA . PRO A 1 199 ? 46.546 27.012 18.012 1.00 13.63 175 PRO A CA 1
ATOM 1615 C C . PRO A 1 199 ? 46.314 28.446 18.415 1.00 12.47 175 PRO A C 1
ATOM 1616 O O . PRO A 1 199 ? 45.341 28.779 19.093 1.00 13.07 175 PRO A O 1
ATOM 1620 N N A ARG A 1 200 ? 47.191 29.320 17.964 0.61 12.36 176 ARG A N 1
ATOM 1621 N N B ARG A 1 200 ? 47.194 29.328 17.978 0.39 12.20 176 ARG A N 1
ATOM 1622 C CA A ARG A 1 200 ? 46.972 30.739 18.058 0.61 11.32 176 ARG A CA 1
ATOM 1623 C CA B ARG A 1 200 ? 47.004 30.753 18.142 0.39 11.53 176 ARG A CA 1
ATOM 1624 C C A ARG A 1 200 ? 45.642 31.114 17.409 0.61 10.99 176 ARG A C 1
ATOM 1625 C C B ARG A 1 200 ? 45.745 31.204 17.405 0.39 10.08 176 ARG A C 1
ATOM 1626 O O A ARG A 1 200 ? 45.243 30.576 16.366 0.61 11.39 176 ARG A O 1
ATOM 1627 O O B ARG A 1 200 ? 45.502 30.744 16.280 0.39 10.59 176 ARG A O 1
ATOM 1642 N N . TYR A 1 201 ? 44.954 32.070 18.017 1.00 10.76 177 TYR A N 1
ATOM 1643 C CA . TYR A 1 201 ? 43.689 32.535 17.450 1.00 10.32 177 TYR A CA 1
ATOM 1644 C C . TYR A 1 201 ? 43.896 33.188 16.092 1.00 11.20 177 TYR A C 1
ATOM 1645 O O . TYR A 1 201 ? 44.536 34.222 16.000 1.00 13.46 177 TYR A O 1
ATOM 1654 N N A GLN A 1 202 ? 43.325 32.602 15.051 0.64 10.64 178 GLN A N 1
ATOM 1655 N N B GLN A 1 202 ? 43.339 32.620 15.037 0.36 11.07 178 GLN A N 1
ATOM 1656 C CA A GLN A 1 202 ? 43.513 33.057 13.672 0.64 13.11 178 GLN A CA 1
ATOM 1657 C CA B GLN A 1 202 ? 43.439 33.305 13.738 0.36 12.74 178 GLN A CA 1
ATOM 1658 C C A GLN A 1 202 ? 42.342 32.667 12.771 0.64 10.78 178 GLN A C 1
ATOM 1659 C C B GLN A 1 202 ? 42.372 32.696 12.820 0.36 11.15 178 GLN A C 1
ATOM 1660 O O A GLN A 1 202 ? 42.541 32.032 11.706 0.64 11.67 178 GLN A O 1
ATOM 1661 O O B GLN A 1 202 ? 42.666 31.960 11.868 0.36 15.32 178 GLN A O 1
ATOM 1672 N N . PRO A 1 203 ? 41.109 33.018 13.113 1.00 9.94 179 PRO A N 1
ATOM 1673 C CA . PRO A 1 203 ? 40.003 32.659 12.196 1.00 9.99 179 PRO A CA 1
ATOM 1674 C C . PRO A 1 203 ? 40.107 33.390 10.869 1.00 10.52 179 PRO A C 1
ATOM 1675 O O . PRO A 1 203 ? 40.585 34.541 10.804 1.00 12.56 179 PRO A O 1
ATOM 1679 N N . ALA A 1 204 ? 39.579 32.733 9.841 1.00 10.75 180 ALA A N 1
ATOM 1680 C CA . ALA A 1 204 ? 39.286 33.440 8.560 1.00 12.12 180 ALA A CA 1
ATOM 1681 C C . ALA A 1 204 ? 38.162 34.448 8.804 1.00 9.76 180 ALA A C 1
ATOM 1682 O O . ALA A 1 204 ? 37.229 34.199 9.547 1.00 11.15 180 ALA A O 1
ATOM 1684 N N . ALA A 1 205 ? 38.235 35.545 8.096 1.00 11.54 181 ALA A N 1
ATOM 1685 C CA . ALA A 1 205 ? 37.254 36.613 8.197 1.00 10.57 181 ALA A CA 1
ATOM 1686 C C . ALA A 1 205 ? 36.735 36.980 6.820 1.00 10.43 181 ALA A C 1
ATOM 1687 O O . ALA A 1 205 ? 37.426 36.823 5.841 1.00 12.06 181 ALA A O 1
ATOM 1689 N N . PRO A 1 206 ? 35.529 37.543 6.741 1.00 10.77 182 PRO A N 1
ATOM 1690 C CA . PRO A 1 206 ? 35.100 38.107 5.452 1.00 10.52 182 PRO A CA 1
ATOM 1691 C C . PRO A 1 206 ? 35.939 39.301 5.112 1.00 10.22 182 PRO A C 1
ATOM 1692 O O . PRO A 1 206 ? 36.587 39.891 5.970 1.00 11.39 182 PRO A O 1
ATOM 1696 N N . PRO A 1 207 ? 35.946 39.723 3.838 1.00 10.92 183 PRO A N 1
ATOM 1697 C CA . PRO A 1 207 ? 36.836 40.809 3.400 1.00 12.44 183 PRO A CA 1
ATOM 1698 C C . PRO A 1 207 ? 36.270 42.184 3.645 1.00 12.24 183 PRO A C 1
ATOM 1699 O O . PRO A 1 207 ? 36.456 43.043 2.785 1.00 14.39 183 PRO A O 1
ATOM 1703 N N . CYS A 1 208 ? 35.600 42.409 4.722 1.00 10.92 184 CYS A N 1
ATOM 1704 C CA . CYS A 1 208 ? 35.063 43.708 5.121 1.00 10.75 184 CYS A CA 1
ATOM 1705 C C . CYS A 1 208 ? 34.976 43.742 6.646 1.00 10.27 184 CYS A C 1
ATOM 1706 O O . CYS A 1 208 ? 35.257 42.749 7.324 1.00 12.05 184 CYS A O 1
ATOM 1709 N N A SER A 1 209 ? 34.511 44.863 7.209 0.71 10.94 185 SER A N 1
ATOM 1710 N N B SER A 1 209 ? 34.588 44.888 7.206 0.29 11.15 185 SER A N 1
ATOM 1711 C CA A SER A 1 209 ? 34.442 45.056 8.643 0.71 10.53 185 SER A CA 1
ATOM 1712 C CA B SER A 1 209 ? 34.569 45.036 8.653 0.29 10.73 185 SER A CA 1
ATOM 1713 C C A SER A 1 209 ? 33.622 43.969 9.319 0.71 9.18 185 SER A C 1
ATOM 1714 C C B SER A 1 209 ? 33.681 43.987 9.309 0.29 9.36 185 SER A C 1
ATOM 1715 O O A SER A 1 209 ? 32.478 43.705 8.922 0.71 8.99 185 SER A O 1
ATOM 1716 O O B SER A 1 209 ? 32.559 43.773 8.843 0.29 11.07 185 SER A O 1
ATOM 1721 N N . ALA A 1 210 ? 34.180 43.391 10.381 1.00 9.84 186 ALA A N 1
ATOM 1722 C CA . ALA A 1 210 ? 33.479 42.376 11.136 1.00 8.98 186 ALA A CA 1
ATOM 1723 C C . ALA A 1 210 ? 34.074 42.235 12.529 1.00 9.74 186 ALA A C 1
ATOM 1724 O O . ALA A 1 210 ? 35.205 42.551 12.785 1.00 12.83 186 ALA A O 1
ATOM 1726 N N . ASN A 1 211 ? 33.233 41.679 13.411 1.00 8.47 187 ASN A N 1
ATOM 1727 C CA . ASN A 1 211 ? 33.618 41.279 14.756 1.00 8.38 187 ASN A CA 1
ATOM 1728 C C . ASN A 1 211 ? 33.753 39.750 14.765 1.00 7.83 187 ASN A C 1
ATOM 1729 O O . ASN A 1 211 ? 32.783 39.051 15.065 1.00 8.26 187 ASN A O 1
ATOM 1734 N N . VAL A 1 212 ? 34.903 39.230 14.408 1.00 8.40 188 VAL A N 1
ATOM 1735 C CA . VAL A 1 212 ? 35.102 37.778 14.314 1.00 8.38 188 VAL A CA 1
ATOM 1736 C C . VAL A 1 212 ? 35.647 37.306 15.655 1.00 8.77 188 VAL A C 1
ATOM 1737 O O . VAL A 1 212 ? 36.857 37.307 15.912 1.00 11.18 188 VAL A O 1
ATOM 1741 N N . TRP A 1 213 ? 34.739 36.970 16.559 1.00 7.62 189 TRP A N 1
ATOM 1742 C CA . TRP A 1 213 ? 35.038 36.726 17.950 1.00 8.07 189 TRP A CA 1
ATOM 1743 C C . TRP A 1 213 ? 35.008 35.285 18.364 1.00 7.61 189 TRP A C 1
ATOM 1744 O O . TRP A 1 213 ? 35.289 34.984 19.515 1.00 8.94 189 TRP A O 1
ATOM 1755 N N . VAL A 1 214 ? 34.647 34.376 17.485 1.00 7.33 190 VAL A N 1
ATOM 1756 C CA . VAL A 1 214 ? 34.659 32.947 17.757 1.00 7.72 190 VAL A CA 1
ATOM 1757 C C . VAL A 1 214 ? 35.242 32.241 16.555 1.00 6.91 190 VAL A C 1
ATOM 1758 O O . VAL A 1 214 ? 35.000 32.662 15.422 1.00 7.71 190 VAL A O 1
ATOM 1762 N N . TRP A 1 215 ? 35.941 31.131 16.771 1.00 7.46 191 TRP A N 1
ATOM 1763 C CA . TRP A 1 215 ? 36.576 30.369 15.726 1.00 7.50 191 TRP A CA 1
ATOM 1764 C C . TRP A 1 215 ? 36.408 28.876 16.034 1.00 7.72 191 TRP A C 1
ATOM 1765 O O . TRP A 1 215 ? 36.963 28.398 17.047 1.00 8.27 191 TRP A O 1
ATOM 1776 N N . GLN A 1 216 ? 35.716 28.144 15.199 1.00 7.85 192 GLN A N 1
ATOM 1777 C CA . GLN A 1 216 ? 35.638 26.680 15.298 1.00 8.30 192 GLN A CA 1
ATOM 1778 C C . GLN A 1 216 ? 36.861 26.136 14.547 1.00 8.57 192 GLN A C 1
ATOM 1779 O O . GLN A 1 216 ? 36.855 26.083 13.320 1.00 11.23 192 GLN A O 1
ATOM 1785 N N . TYR A 1 217 ? 37.897 25.762 15.285 1.00 9.15 193 TYR A N 1
ATOM 1786 C CA . TYR A 1 217 ? 39.119 25.326 14.647 1.00 9.75 193 TYR A CA 1
ATOM 1787 C C . TYR A 1 217 ? 39.205 23.828 14.413 1.00 9.97 193 TYR A C 1
ATOM 1788 O O . TYR A 1 217 ? 40.102 23.364 13.701 1.00 10.96 193 TYR A O 1
ATOM 1797 N N . GLY A 1 218 ? 38.265 23.067 14.983 1.00 10.12 194 GLY A N 1
ATOM 1798 C CA . GLY A 1 218 ? 38.220 21.659 14.733 1.00 11.61 194 GLY A CA 1
ATOM 1799 C C . GLY A 1 218 ? 36.837 21.095 14.958 1.00 10.66 194 GLY A C 1
ATOM 1800 O O . GLY A 1 218 ? 36.090 21.596 15.814 1.00 10.61 194 GLY A O 1
ATOM 1801 N N . ARG A 1 219 ? 36.484 20.051 14.221 1.00 12.88 195 ARG A N 1
ATOM 1802 C CA . ARG A 1 219 ? 35.224 19.350 14.389 1.00 13.38 195 ARG A CA 1
ATOM 1803 C C . ARG A 1 219 ? 35.493 17.911 14.793 1.00 13.76 195 ARG A C 1
ATOM 1804 O O . ARG A 1 219 ? 36.483 17.294 14.345 1.00 16.44 195 ARG A O 1
ATOM 1812 N N A ASP A 1 220 ? 34.599 17.392 15.623 0.59 15.25 196 ASP A N 1
ATOM 1813 N N B ASP A 1 220 ? 34.631 17.356 15.639 0.41 15.50 196 ASP A N 1
ATOM 1814 C CA A ASP A 1 220 ? 34.392 16.002 15.990 0.59 16.88 196 ASP A CA 1
ATOM 1815 C CA B ASP A 1 220 ? 34.677 15.919 15.900 0.41 17.08 196 ASP A CA 1
ATOM 1816 C C A ASP A 1 220 ? 35.656 15.378 16.567 0.59 16.32 196 ASP A C 1
ATOM 1817 C C B ASP A 1 220 ? 35.964 15.490 16.576 0.41 17.38 196 ASP A C 1
ATOM 1818 O O A ASP A 1 220 ? 36.390 14.545 15.972 0.59 20.19 196 ASP A O 1
ATOM 1819 O O B ASP A 1 220 ? 36.914 14.899 16.021 0.41 19.20 196 ASP A O 1
ATOM 1828 N N A ALA A 1 221 ? 35.979 15.786 17.788 0.56 15.61 197 ALA A N 1
ATOM 1829 N N B ALA A 1 221 ? 36.016 15.784 17.878 0.44 15.69 197 ALA A N 1
ATOM 1830 C CA A ALA A 1 221 ? 37.171 15.413 18.519 0.56 15.46 197 ALA A CA 1
ATOM 1831 C CA B ALA A 1 221 ? 37.093 15.268 18.702 0.44 15.84 197 ALA A CA 1
ATOM 1832 C C A ALA A 1 221 ? 37.353 13.941 18.793 0.56 18.99 197 ALA A C 1
ATOM 1833 C C B ALA A 1 221 ? 36.995 13.746 18.795 0.44 18.69 197 ALA A C 1
ATOM 1834 O O A ALA A 1 221 ? 38.473 13.551 19.138 0.56 23.23 197 ALA A O 1
ATOM 1835 O O B ALA A 1 221 ? 35.899 13.230 18.861 0.44 18.70 197 ALA A O 1
ATOM 1838 N N A GLU A 1 222 ? 36.352 13.115 18.651 0.56 21.44 198 GLU A N 1
ATOM 1839 N N B GLU A 1 222 ? 38.151 13.120 18.769 0.44 21.96 198 GLU A N 1
ATOM 1840 C CA A GLU A 1 222 ? 36.424 11.671 18.845 0.56 25.88 198 GLU A CA 1
ATOM 1841 C CA B GLU A 1 222 ? 38.469 11.735 18.963 0.44 25.77 198 GLU A CA 1
ATOM 1842 C C A GLU A 1 222 ? 36.708 11.221 20.271 0.56 25.79 198 GLU A C 1
ATOM 1843 C C B GLU A 1 222 ? 37.827 11.170 20.224 0.44 25.74 198 GLU A C 1
ATOM 1844 O O A GLU A 1 222 ? 36.065 10.213 20.576 0.56 30.53 198 GLU A O 1
ATOM 1845 O O B GLU A 1 222 ? 37.259 10.073 20.176 0.44 29.01 198 GLU A O 1
ATOM 1856 N N A VAL A 1 223 ? 37.539 11.842 21.100 0.56 25.59 199 VAL A N 1
ATOM 1857 N N B VAL A 1 223 ? 37.970 11.881 21.329 0.44 24.77 199 VAL A N 1
ATOM 1858 C CA A VAL A 1 223 ? 37.613 11.412 22.503 0.56 25.58 199 VAL A CA 1
ATOM 1859 C CA B VAL A 1 223 ? 37.586 11.280 22.613 0.44 24.98 199 VAL A CA 1
ATOM 1860 C C A VAL A 1 223 ? 36.361 11.830 23.275 0.56 22.52 199 VAL A C 1
ATOM 1861 C C B VAL A 1 223 ? 36.249 11.711 23.183 0.44 22.36 199 VAL A C 1
ATOM 1862 O O A VAL A 1 223 ? 36.071 11.251 24.328 0.56 25.85 199 VAL A O 1
ATOM 1863 O O B VAL A 1 223 ? 35.699 10.992 24.047 0.44 21.52 199 VAL A O 1
ATOM 1870 N N . CYS A 1 224 ? 35.633 12.811 22.783 1.00 21.05 200 CYS A N 1
ATOM 1871 C CA . CYS A 1 224 ? 34.374 13.300 23.256 1.00 19.62 200 CYS A CA 1
ATOM 1872 C C . CYS A 1 224 ? 33.634 13.868 22.021 1.00 14.91 200 CYS A C 1
ATOM 1873 O O . CYS A 1 224 ? 34.328 14.414 21.157 1.00 16.67 200 CYS A O 1
ATOM 1876 N N . PRO A 1 225 ? 32.333 13.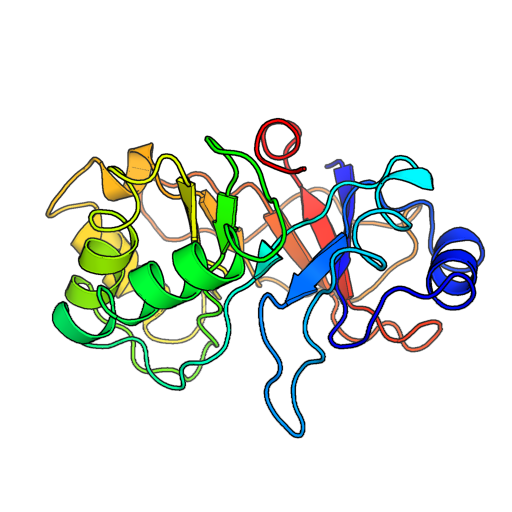723 21.942 1.00 14.62 201 PRO A N 1
ATOM 1877 C CA . PRO A 1 225 ? 31.592 14.117 20.740 1.00 14.33 201 PRO A CA 1
ATOM 1878 C C . PRO A 1 225 ? 31.277 15.603 20.717 1.00 13.43 201 PRO A C 1
ATOM 1879 O O . PRO A 1 225 ? 30.151 16.094 20.817 1.00 14.19 201 PRO A O 1
ATOM 1883 N N . VAL A 1 226 ? 32.358 16.390 20.567 1.00 11.34 202 VAL A N 1
ATOM 1884 C CA . VAL A 1 226 ? 32.301 17.831 20.554 1.00 10.08 202 VAL A CA 1
ATOM 1885 C C . VAL A 1 226 ? 33.213 18.399 19.473 1.00 9.80 202 VAL A C 1
ATOM 1886 O O . VAL A 1 226 ? 34.139 17.726 18.976 1.00 11.93 202 VAL A O 1
ATOM 1890 N N . ASP A 1 227 ? 32.959 19.630 19.113 1.00 9.16 203 ASP A N 1
ATOM 1891 C CA . ASP A 1 227 ? 33.860 20.453 18.311 1.00 9.62 203 ASP A CA 1
ATOM 1892 C C . ASP A 1 227 ? 34.618 21.385 19.235 1.00 8.73 203 ASP A C 1
ATOM 1893 O O . ASP A 1 227 ? 34.175 21.682 20.339 1.00 9.23 203 ASP A O 1
ATOM 1898 N N . THR A 1 228 ? 35.776 21.904 18.777 1.00 9.00 204 THR A N 1
ATOM 1899 C CA . THR A 1 228 ? 36.611 22.763 19.571 1.00 8.20 204 THR A CA 1
ATOM 1900 C C . THR A 1 228 ? 36.714 24.162 18.973 1.00 7.86 204 THR A C 1
ATOM 1901 O O . THR A 1 228 ? 36.842 24.357 17.774 1.00 9.03 204 THR A O 1
ATOM 1905 N N . ASN A 1 229 ? 36.673 25.146 19.894 1.00 7.76 205 ASN A N 1
ATOM 1906 C CA . ASN A 1 229 ? 36.595 26.564 19.524 1.00 7.52 205 ASN A CA 1
ATOM 1907 C C . ASN A 1 229 ? 37.573 27.377 20.343 1.00 7.71 205 ASN A C 1
ATOM 1908 O O . ASN A 1 229 ? 37.944 27.020 21.470 1.00 8.43 205 ASN A O 1
ATOM 1913 N N . LEU A 1 230 ? 37.921 28.537 19.797 1.00 7.82 206 LEU A N 1
ATOM 1914 C CA . LEU A 1 230 ? 38.596 29.605 20.483 1.00 8.14 206 LEU A CA 1
ATOM 1915 C C . LEU A 1 230 ? 37.778 30.884 20.345 1.00 8.05 206 LEU A C 1
ATOM 1916 O O . LEU A 1 230 ? 37.062 31.053 19.348 1.00 9.38 206 LEU A O 1
ATOM 1921 N N . ALA A 1 231 ? 37.914 31.793 21.273 1.00 8.88 207 ALA A N 1
ATOM 1922 C CA . ALA A 1 231 ? 37.161 33.059 21.242 1.00 9.44 207 ALA A CA 1
ATOM 1923 C C . ALA A 1 231 ? 38.012 34.222 21.658 1.00 9.89 207 ALA A C 1
ATOM 1924 O O . ALA A 1 231 ? 38.933 34.102 22.468 1.00 11.91 207 ALA A O 1
ATOM 1926 N N . ASP A 1 232 ? 37.628 35.391 21.165 1.00 9.76 208 ASP A N 1
ATOM 1927 C CA . ASP A 1 232 ? 38.035 36.660 21.690 1.00 11.28 208 ASP A CA 1
ATOM 1928 C C . ASP A 1 232 ? 37.307 36.871 23.020 1.00 12.43 208 ASP A C 1
ATOM 1929 O O . ASP A 1 232 ? 36.110 36.600 23.130 1.00 12.81 208 ASP A O 1
ATOM 1934 N N A ARG A 1 233 ? 38.049 37.393 23.990 0.28 15.49 209 ARG A N 1
ATOM 1935 N N B ARG A 1 233 ? 38.013 37.333 24.063 0.72 14.87 209 ARG A N 1
ATOM 1936 C CA A ARG A 1 233 ? 37.536 37.704 25.321 0.28 17.89 209 ARG A CA 1
ATOM 1937 C CA B ARG A 1 233 ? 37.371 37.439 25.398 0.72 17.68 209 ARG A CA 1
ATOM 1938 C C A ARG A 1 233 ? 36.224 38.471 25.303 0.28 16.96 209 ARG A C 1
ATOM 1939 C C B ARG A 1 233 ? 36.173 38.367 25.411 0.72 16.49 209 ARG A C 1
ATOM 1940 O O A ARG A 1 233 ? 35.356 38.222 26.150 0.28 19.39 209 ARG A O 1
ATOM 1941 O O B ARG A 1 233 ? 35.291 38.264 26.274 0.72 19.63 209 ARG A O 1
ATOM 1956 N N A ARG A 1 234 ? 36.035 39.388 24.354 0.69 15.78 210 ARG A N 1
ATOM 1957 N N B ARG A 1 234 ? 36.116 39.249 24.422 0.31 16.25 210 ARG A N 1
ATOM 1958 C CA A ARG A 1 234 ? 34.835 40.207 24.309 0.69 15.27 210 ARG A CA 1
ATOM 1959 C CA B ARG A 1 234 ? 35.004 40.159 24.207 0.31 15.64 210 ARG A CA 1
ATOM 1960 C C A ARG A 1 234 ? 33.579 39.365 24.198 0.69 15.08 210 ARG A C 1
ATOM 1961 C C B ARG A 1 234 ? 33.692 39.399 24.081 0.31 15.24 210 ARG A C 1
ATOM 1962 O O A ARG A 1 234 ? 32.479 39.776 24.603 0.69 20.17 210 ARG A O 1
ATOM 1963 O O B ARG A 1 234 ? 32.626 39.942 24.387 0.31 12.18 210 ARG A O 1
ATOM 1978 N N . LEU A 1 235 ? 33.715 38.134 23.666 1.00 12.84 211 LEU A N 1
ATOM 1979 C CA . LEU A 1 235 ? 32.529 37.300 23.509 1.00 12.80 211 LEU A CA 1
ATOM 1980 C C . LEU A 1 235 ? 31.822 37.080 24.816 1.00 11.92 211 LEU A C 1
ATOM 1981 O O . LEU A 1 235 ? 30.583 36.994 24.874 1.00 11.69 211 LEU A O 1
ATOM 1986 N N . LEU A 1 236 ? 32.578 36.890 25.895 1.00 13.75 212 LEU A N 1
ATOM 1987 C CA . LEU A 1 236 ? 31.981 36.282 27.089 1.00 13.58 212 LEU A CA 1
ATOM 1988 C C . LEU A 1 236 ? 30.922 37.123 27.729 1.00 12.78 212 LEU A C 1
ATOM 1989 O O . LEU A 1 236 ? 29.956 36.584 28.257 1.00 13.47 212 LEU A O 1
ATOM 1994 N N A ASP A 1 237 ? 31.050 38.441 27.683 0.41 13.42 213 ASP A N 1
ATOM 1995 N N B ASP A 1 237 ? 31.041 38.429 27.662 0.58 13.89 213 ASP A N 1
ATOM 1996 C CA A ASP A 1 237 ? 30.025 39.348 28.200 0.41 14.41 213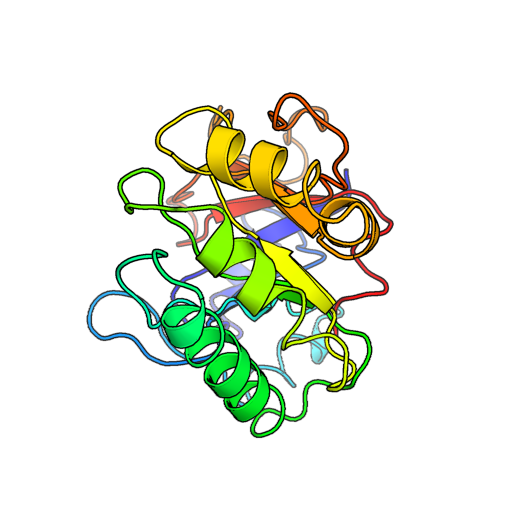 ASP A CA 1
ATOM 1997 C CA B ASP A 1 237 ? 30.020 39.320 28.225 0.58 14.23 213 ASP A CA 1
ATOM 1998 C C A ASP A 1 237 ? 28.672 39.105 27.564 0.41 13.60 213 ASP A C 1
ATOM 1999 C C B ASP A 1 237 ? 28.709 39.267 27.489 0.58 13.32 213 ASP A C 1
ATOM 2000 O O A ASP A 1 237 ? 27.646 39.349 28.193 0.41 14.75 213 ASP A O 1
ATOM 2001 O O B ASP A 1 237 ? 27.725 39.797 28.002 0.58 16.75 213 ASP A O 1
ATOM 2010 N N . PHE A 1 238 ? 28.679 38.639 26.320 1.00 10.11 214 PHE A N 1
ATOM 2011 C CA . PHE A 1 238 ? 27.469 38.464 25.541 1.00 10.34 214 PHE A CA 1
ATOM 2012 C C . PHE A 1 238 ? 26.946 37.050 25.584 1.00 9.65 214 PHE A C 1
ATOM 2013 O O . PHE A 1 238 ? 26.036 36.718 24.821 1.00 10.27 214 PHE A O 1
ATOM 2021 N N . LEU A 1 239 ? 27.487 36.228 26.468 1.00 10.70 215 LEU A N 1
ATOM 2022 C CA . LEU A 1 239 ? 27.006 34.871 26.706 1.00 11.54 215 LEU A CA 1
ATOM 2023 C C . LEU A 1 239 ? 26.423 34.736 28.095 1.00 13.05 215 LEU A C 1
ATOM 2024 O O . LEU A 1 239 ? 26.759 35.541 28.965 1.00 13.88 215 LEU A O 1
ATOM 2029 N N . TYR A 1 240 ? 25.580 33.749 28.338 1.00 16.92 216 TYR A N 1
ATOM 2030 C CA . TYR A 1 240 ? 24.906 33.568 29.630 1.00 16.78 216 TYR A CA 1
ATOM 2031 C C . TYR A 1 240 ? 25.566 32.457 30.449 1.00 14.62 216 TYR A C 1
ATOM 2032 O O . TYR A 1 240 ? 25.662 31.384 29.871 1.00 16.09 216 TYR A O 1
#

Sequence (213 aa):
GIWGVDSAQVVTDQQLFQCVRTEELGYPKFWGRYLSEVPNVSEGLTRDDEIVRRIRNYGVKKVLLPIYYNAAFFRREEAVVGYANGQQVAARNAVFHARRRRLGIPKNNKLLFANNIEEDFFFAVDAAWIAAWVEETLLYPPTGYRPGLYYADPPTKKGDFAAAYCEAVSSSRNNNQVAVQAVIWSAAPRPGTTKEQQKKAPRRYQQPAAPPCSSANVWVWQYGRDDAAEEVVCPVDTNLADRRRRLLDDFLY